Protein AF-0000000066530005 (afdb_homodimer)

Sequence (280 aa):
MSRTTPYRLDDQIGFILRQANQRYAALFANGIGNGLTPTQWAALVRLGETGPCPQNQLGRLTAMDAATIKGVVERLDKRGLIQRSADPDDGRRLLVSLSPAGRAELEAGLAAAREINRQALAPLSLQEQETLRGLLARLIMSRTTPYRLDDQIGFILRQANQRYAALFANGIGNGLTPTQWAALVRLGETGPCPQNQLGRLTAMDAATIKGVVERLDKRGLIQRSADPDDGRRLLVSLSPAGRAELEAGLAAAREINRQALAPLSLQEQETLRGLLARLI

Structure (mmCIF, N/CA/C/O backbone):
data_AF-0000000066530005-model_v1
#
loop_
_entity.id
_entity.type
_entity.pdbx_description
1 polymer 'Probable transcriptional regulator'
#
loop_
_atom_site.group_PDB
_atom_site.id
_atom_site.type_symbol
_atom_site.label_atom_id
_atom_site.label_alt_id
_atom_site.label_comp_id
_atom_site.label_asym_id
_atom_site.label_entity_id
_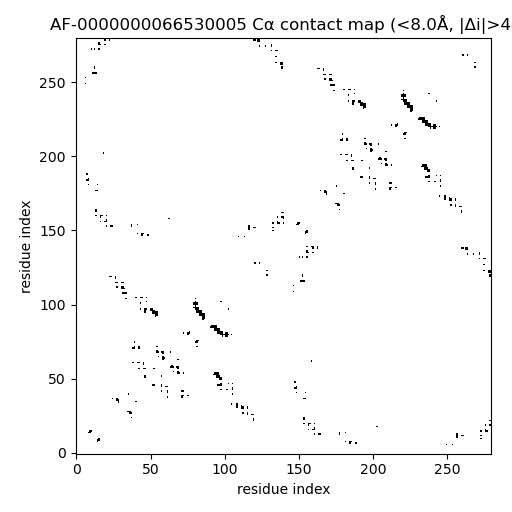atom_site.label_seq_id
_atom_site.pdbx_PDB_ins_code
_atom_site.Cartn_x
_atom_site.Cartn_y
_atom_site.Cartn_z
_atom_site.occupancy
_atom_site.B_iso_or_equiv
_atom_site.auth_seq_id
_atom_site.auth_comp_id
_atom_site.auth_asym_id
_atom_site.auth_atom_id
_atom_site.pdbx_PDB_model_num
ATOM 1 N N . MET A 1 1 ? -18.391 -25.156 -21.812 1 38.75 1 MET A N 1
ATOM 2 C CA . MET A 1 1 ? -17.297 -25.141 -20.844 1 38.75 1 MET A CA 1
ATOM 3 C C . MET A 1 1 ? -17.031 -23.734 -20.344 1 38.75 1 MET A C 1
ATOM 5 O O . MET A 1 1 ? -16.641 -22.844 -21.109 1 38.75 1 MET A O 1
ATOM 9 N N . SER A 1 2 ? -17.719 -23.078 -19.531 1 44.62 2 SER A N 1
ATOM 10 C CA . SER A 1 2 ? -17.797 -21.688 -19.094 1 44.62 2 SER A CA 1
ATOM 11 C C . SER A 1 2 ? -16.406 -21.094 -18.891 1 44.62 2 SER A C 1
ATOM 13 O O . SER A 1 2 ? -15.609 -21.609 -18.109 1 44.62 2 SER A O 1
ATOM 15 N N . ARG A 1 3 ? -15.625 -20.703 -19.922 1 48.88 3 ARG A N 1
ATOM 16 C CA . ARG A 1 3 ? -14.227 -20.312 -20.109 1 48.88 3 ARG A CA 1
ATOM 17 C C . ARG A 1 3 ? -13.766 -19.391 -18.984 1 48.88 3 ARG A C 1
ATOM 19 O O . ARG A 1 3 ? -14.086 -18.203 -18.984 1 48.88 3 ARG A O 1
ATOM 26 N N . THR A 1 4 ? -13.609 -19.922 -17.688 1 64.56 4 THR A N 1
ATOM 27 C CA . THR A 1 4 ? -13.141 -19.141 -16.547 1 64.56 4 THR A CA 1
ATOM 28 C C . THR A 1 4 ? -11.922 -18.312 -16.922 1 64.56 4 THR A C 1
ATOM 30 O O . THR A 1 4 ? -10.961 -18.828 -17.484 1 64.56 4 THR A O 1
ATOM 33 N N . THR A 1 5 ? -12.078 -17.047 -17.125 1 77.12 5 THR A N 1
ATOM 34 C CA . THR A 1 5 ? -11 -16.109 -17.438 1 77.12 5 THR A CA 1
ATOM 35 C C . THR A 1 5 ? -9.766 -16.406 -16.594 1 77.12 5 THR A C 1
ATOM 37 O O . THR A 1 5 ? -9.867 -16.531 -15.359 1 77.12 5 THR A O 1
ATOM 40 N N . PRO A 1 6 ? -8.758 -16.766 -17.25 1 89.38 6 PRO A N 1
ATOM 41 C CA . PRO A 1 6 ? -7.531 -17.078 -16.516 1 89.38 6 PRO A CA 1
ATOM 42 C C . PRO A 1 6 ? -7.172 -16 -15.492 1 89.38 6 PRO A C 1
ATOM 44 O O . PRO A 1 6 ? -7.414 -14.812 -15.727 1 89.38 6 PRO A O 1
ATOM 47 N N . TYR A 1 7 ? -6.793 -16.516 -14.359 1 94.06 7 TYR A N 1
ATOM 48 C CA . TYR A 1 7 ? -6.289 -15.633 -13.312 1 94.06 7 TYR A CA 1
ATOM 49 C C . TYR A 1 7 ? -4.953 -15.016 -13.727 1 94.06 7 TYR A C 1
ATOM 51 O O . TYR A 1 7 ? -3.939 -15.711 -13.797 1 94.06 7 TYR A O 1
ATOM 59 N N . ARG A 1 8 ? -4.992 -13.766 -14.07 1 94.81 8 ARG A N 1
ATOM 60 C CA . ARG A 1 8 ? -3.775 -13.039 -14.43 1 94.81 8 ARG A CA 1
ATOM 61 C C . ARG A 1 8 ? -3.379 -12.055 -13.336 1 94.81 8 ARG A C 1
ATOM 63 O O . ARG A 1 8 ? -4.148 -11.156 -13 1 94.81 8 ARG A O 1
ATOM 70 N N . LEU A 1 9 ? -2.166 -12.195 -12.867 1 97.31 9 LEU A N 1
ATOM 71 C CA . LEU A 1 9 ? -1.696 -11.391 -11.742 1 97.31 9 LEU A CA 1
ATOM 72 C C . LEU A 1 9 ? -1.832 -9.906 -12.039 1 97.31 9 LEU A C 1
ATOM 74 O O . LEU A 1 9 ? -2.334 -9.141 -11.211 1 97.31 9 LEU A O 1
ATOM 78 N N . ASP A 1 10 ? -1.53 -9.5 -13.273 1 96.31 10 ASP A N 1
ATOM 79 C CA . ASP A 1 10 ? -1.458 -8.094 -13.656 1 96.31 10 ASP A CA 1
ATOM 80 C C . ASP A 1 10 ? -2.844 -7.453 -13.656 1 96.31 10 ASP A C 1
ATOM 82 O O . ASP A 1 10 ? -2.965 -6.227 -13.656 1 96.31 10 ASP A O 1
ATOM 86 N N . ASP A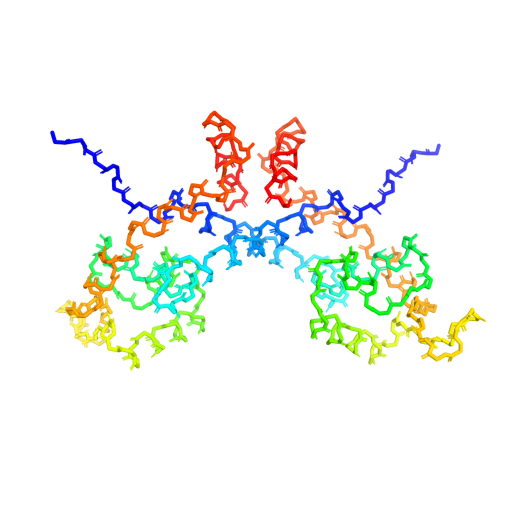 1 11 ? -3.869 -8.297 -13.609 1 94.56 11 ASP A N 1
ATOM 87 C CA . ASP A 1 11 ? -5.238 -7.801 -13.656 1 94.56 11 ASP A CA 1
ATOM 88 C C . ASP A 1 11 ? -5.844 -7.719 -12.258 1 94.56 11 ASP A C 1
ATOM 90 O O . ASP A 1 11 ? -6.965 -7.23 -12.094 1 94.56 11 ASP A O 1
ATOM 94 N N . GLN A 1 12 ? -5.188 -8.234 -11.289 1 96.75 12 GLN A N 1
ATOM 95 C CA . GLN A 1 12 ? -5.734 -8.305 -9.945 1 96.75 12 GLN A CA 1
ATOM 96 C C . GLN A 1 12 ? -5.547 -6.984 -9.203 1 96.75 12 GLN A C 1
ATOM 98 O O . GLN A 1 12 ? -4.445 -6.434 -9.172 1 96.75 12 GLN A O 1
ATOM 103 N N . ILE A 1 13 ? -6.559 -6.504 -8.57 1 97.62 13 ILE A N 1
ATOM 104 C CA . ILE A 1 13 ? -6.598 -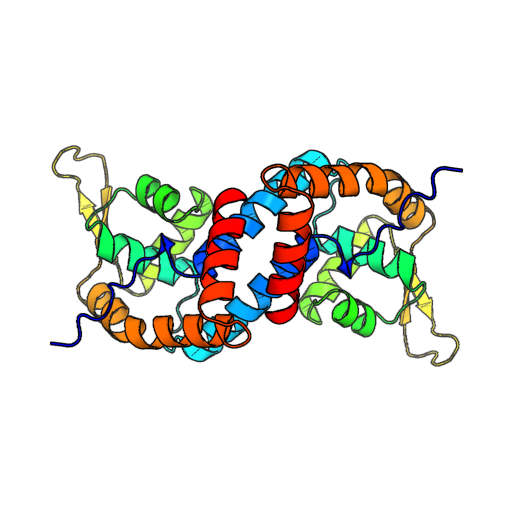5.172 -7.984 1 97.62 13 ILE A CA 1
ATOM 105 C C . ILE A 1 13 ? -5.57 -5.074 -6.859 1 97.62 13 ILE A C 1
ATOM 107 O O . ILE A 1 13 ? -4.953 -4.023 -6.664 1 97.62 13 ILE A O 1
ATOM 111 N N . GLY A 1 14 ? -5.402 -6.16 -6.098 1 97.81 14 GLY A N 1
ATOM 112 C CA . GLY A 1 14 ? -4.402 -6.141 -5.043 1 97.81 14 GLY A CA 1
ATOM 113 C C . GLY A 1 14 ? -3 -5.875 -5.555 1 97.81 14 GLY A C 1
ATOM 114 O O . GLY A 1 14 ? -2.246 -5.109 -4.945 1 97.81 14 GLY A O 1
ATOM 115 N N . PHE A 1 15 ? -2.67 -6.469 -6.645 1 98.19 15 PHE A N 1
ATOM 116 C CA . PHE A 1 15 ? -1.361 -6.297 -7.266 1 98.19 15 PHE A CA 1
ATOM 117 C C . PHE A 1 15 ? -1.201 -4.883 -7.812 1 98.19 15 PHE A C 1
ATOM 119 O O . PHE A 1 15 ? -0.163 -4.25 -7.613 1 98.19 15 PHE A O 1
ATOM 126 N N . ILE A 1 16 ? -2.217 -4.332 -8.406 1 98 16 ILE A N 1
ATOM 127 C CA . ILE A 1 16 ? -2.217 -2.998 -9 1 98 16 ILE A CA 1
ATOM 128 C C . ILE A 1 16 ? -2.102 -1.948 -7.895 1 98 16 ILE A C 1
ATOM 130 O O . ILE A 1 16 ? -1.301 -1.017 -7.996 1 98 16 ILE A O 1
ATOM 134 N N . LEU A 1 17 ? -2.83 -2.113 -6.812 1 97.94 17 LEU A N 1
ATOM 135 C CA . LEU A 1 17 ? -2.791 -1.193 -5.68 1 97.94 17 LEU A CA 1
ATOM 136 C C . LEU A 1 17 ? -1.403 -1.171 -5.047 1 97.94 17 LEU A C 1
ATOM 138 O O . LEU A 1 17 ? -0.884 -0.103 -4.715 1 97.94 17 LEU A O 1
ATOM 142 N N . ARG A 1 18 ? -0.819 -2.312 -4.855 1 97.38 18 ARG A N 1
ATOM 143 C CA . ARG A 1 18 ? 0.514 -2.398 -4.27 1 97.38 18 ARG A CA 1
ATOM 144 C C . ARG A 1 18 ? 1.539 -1.661 -5.125 1 97.38 18 ARG A C 1
ATOM 146 O O . ARG A 1 18 ? 2.371 -0.918 -4.602 1 97.38 18 ARG A O 1
ATOM 153 N N . GLN A 1 19 ? 1.455 -1.852 -6.387 1 97.94 19 GLN A N 1
ATOM 154 C CA . GLN A 1 19 ? 2.396 -1.189 -7.285 1 97.94 19 GLN A CA 1
ATOM 155 C C . GLN A 1 19 ? 2.209 0.324 -7.262 1 97.94 19 GLN A C 1
ATOM 157 O O . GLN A 1 19 ? 3.186 1.077 -7.258 1 97.94 19 GLN A O 1
ATOM 162 N N . ALA A 1 20 ? 0.961 0.749 -7.27 1 97.69 20 ALA A N 1
ATOM 163 C CA . ALA A 1 20 ? 0.677 2.18 -7.188 1 97.69 20 ALA A CA 1
ATOM 164 C C . ALA A 1 20 ? 1.211 2.773 -5.887 1 97.69 20 ALA A C 1
ATOM 166 O O . ALA A 1 20 ? 1.799 3.857 -5.887 1 97.69 20 ALA A O 1
ATOM 167 N N . ASN A 1 21 ? 0.984 2.057 -4.805 1 97.38 21 ASN A N 1
ATOM 168 C CA . ASN A 1 21 ? 1.484 2.5 -3.51 1 97.38 21 ASN A CA 1
ATOM 169 C C . ASN A 1 21 ? 3.01 2.562 -3.488 1 97.38 21 ASN A C 1
ATOM 171 O O . ASN A 1 21 ? 3.59 3.484 -2.914 1 97.38 21 ASN A O 1
ATOM 175 N N . GLN A 1 22 ? 3.631 1.604 -4.086 1 96.81 22 GLN A N 1
ATOM 176 C CA . GLN A 1 22 ? 5.09 1.562 -4.16 1 96.81 22 GLN A CA 1
ATOM 177 C C . GLN A 1 22 ? 5.633 2.76 -4.934 1 96.81 22 GLN A C 1
ATOM 179 O O . GLN A 1 22 ? 6.609 3.385 -4.512 1 96.81 22 GLN A O 1
ATOM 184 N N . ARG A 1 23 ? 5.055 3.035 -6.027 1 97.19 23 ARG A N 1
ATOM 185 C CA . ARG A 1 23 ? 5.484 4.184 -6.816 1 97.19 23 ARG A CA 1
ATOM 186 C C . ARG A 1 23 ? 5.336 5.48 -6.023 1 97.19 23 ARG A C 1
ATOM 188 O O . ARG A 1 23 ? 6.238 6.32 -6.02 1 97.19 23 ARG A O 1
ATOM 195 N N . TYR A 1 24 ? 4.223 5.602 -5.383 1 98 24 TYR A N 1
ATOM 196 C CA . TYR A 1 24 ? 4.016 6.797 -4.57 1 98 24 TYR A CA 1
ATOM 197 C C . TYR A 1 24 ? 5.062 6.895 -3.469 1 98 24 TYR A C 1
ATOM 199 O O . TYR A 1 24 ? 5.617 7.969 -3.223 1 98 24 TYR A O 1
ATOM 207 N N . ALA A 1 25 ? 5.273 5.809 -2.805 1 96.81 25 ALA A N 1
ATOM 208 C CA . ALA A 1 25 ? 6.254 5.793 -1.723 1 96.81 25 ALA A CA 1
ATOM 209 C C . ALA A 1 25 ? 7.633 6.215 -2.225 1 96.81 25 ALA A C 1
ATOM 211 O O . ALA A 1 25 ? 8.375 6.906 -1.52 1 96.81 25 ALA A O 1
ATOM 212 N N . ALA A 1 26 ? 7.977 5.789 -3.41 1 97 26 ALA A N 1
ATOM 213 C CA . ALA A 1 26 ? 9.258 6.164 -3.992 1 97 26 ALA A CA 1
ATOM 214 C C . ALA A 1 26 ? 9.312 7.66 -4.297 1 97 26 ALA A C 1
ATOM 216 O O . ALA A 1 26 ? 10.312 8.32 -4.012 1 97 26 ALA A O 1
ATOM 217 N N . LEU A 1 27 ? 8.258 8.188 -4.879 1 97.88 27 LEU A N 1
ATOM 218 C CA . LEU A 1 27 ? 8.164 9.617 -5.129 1 97.88 27 LEU A CA 1
ATOM 219 C C . LEU A 1 27 ? 8.281 10.406 -3.83 1 97.88 27 LEU A C 1
ATOM 221 O O . LEU A 1 27 ? 9 11.414 -3.771 1 97.88 27 LEU A O 1
ATOM 225 N N . PHE A 1 28 ? 7.613 9.922 -2.828 1 98.38 28 PHE A N 1
ATOM 226 C CA . PHE A 1 28 ? 7.602 10.602 -1.537 1 98.38 28 PHE A CA 1
ATOM 227 C C . PHE A 1 28 ? 8.992 10.609 -0.918 1 98.38 28 PHE A C 1
ATOM 229 O O . PHE A 1 28 ? 9.484 11.656 -0.488 1 98.38 28 PHE A O 1
ATOM 236 N N . ALA A 1 29 ? 9.617 9.508 -0.92 1 97.06 29 ALA A N 1
ATOM 237 C CA . ALA A 1 29 ? 10.945 9.375 -0.338 1 97.06 29 ALA A CA 1
ATOM 238 C C . ALA A 1 29 ? 11.938 10.312 -1.03 1 97.06 29 ALA A C 1
ATOM 240 O O . ALA A 1 29 ? 12.805 10.898 -0.378 1 97.06 29 ALA A O 1
ATOM 241 N N . ASN A 1 30 ? 11.758 10.469 -2.268 1 96.69 30 ASN A N 1
ATOM 242 C CA . ASN A 1 30 ? 12.695 11.266 -3.047 1 96.69 30 ASN A CA 1
ATOM 243 C C . ASN A 1 30 ? 12.359 12.75 -2.975 1 96.69 30 ASN A C 1
ATOM 245 O O . ASN A 1 30 ? 13.203 13.602 -3.256 1 96.69 30 ASN A O 1
ATOM 249 N N . GLY A 1 31 ? 11.102 13.07 -2.617 1 97.31 31 GLY A N 1
ATOM 250 C CA . GLY A 1 31 ? 10.648 14.438 -2.805 1 97.31 31 GLY A CA 1
ATOM 251 C C . GLY A 1 31 ? 10.422 15.172 -1.498 1 97.31 31 GLY A C 1
ATOM 252 O O . GLY A 1 31 ? 10.453 16.406 -1.458 1 97.31 31 GLY A O 1
ATOM 253 N N . ILE A 1 32 ? 10.188 14.5 -0.423 1 96.69 32 ILE A N 1
ATOM 254 C CA . ILE A 1 32 ? 9.711 15.156 0.789 1 96.69 32 ILE A CA 1
ATOM 255 C C . ILE A 1 32 ? 10.844 15.969 1.416 1 96.69 32 ILE A C 1
ATOM 257 O O . ILE A 1 32 ? 10.617 17.062 1.938 1 96.69 32 ILE A O 1
ATOM 261 N N . GLY A 1 33 ? 12.062 15.492 1.453 1 93.19 33 GLY A N 1
ATOM 262 C CA . GLY A 1 33 ? 13.25 16.25 1.789 1 93.19 33 GLY A CA 1
ATOM 263 C C . GLY A 1 33 ? 13.508 16.344 3.283 1 93.19 33 GLY A C 1
ATOM 264 O O . GLY A 1 33 ? 14.555 16.812 3.713 1 93.19 33 GLY A O 1
ATOM 265 N N . ASN A 1 34 ? 12.602 15.859 4.086 1 91.62 34 ASN A N 1
ATOM 266 C CA . ASN A 1 34 ? 12.789 16 5.527 1 91.62 34 ASN A CA 1
ATOM 267 C C . ASN A 1 34 ? 12.969 14.641 6.203 1 91.62 34 ASN A C 1
ATOM 269 O O . ASN A 1 34 ? 12.969 14.555 7.43 1 91.62 34 ASN A O 1
ATOM 273 N N . GLY A 1 35 ? 12.977 13.602 5.414 1 93.75 35 GLY A N 1
ATOM 274 C CA . GLY A 1 35 ? 13.297 12.273 5.93 1 93.75 35 GLY A CA 1
ATOM 275 C C . GLY A 1 35 ? 12.117 11.602 6.605 1 93.75 35 GLY A C 1
ATOM 276 O O . GLY A 1 35 ? 12.266 10.539 7.215 1 93.75 35 GLY A O 1
ATOM 277 N N . LEU A 1 36 ? 10.953 12.18 6.504 1 97.31 36 LEU A N 1
ATOM 278 C CA . LEU A 1 36 ? 9.766 11.562 7.082 1 97.31 36 LEU A CA 1
ATOM 279 C C . LEU A 1 36 ? 9.188 10.508 6.141 1 97.31 36 LEU A C 1
ATOM 281 O O . LEU A 1 36 ? 9.227 10.672 4.918 1 97.31 36 LEU A O 1
ATOM 285 N N . THR A 1 37 ? 8.672 9.445 6.723 1 96.88 37 THR A N 1
ATOM 286 C CA . THR A 1 37 ? 7.895 8.484 5.949 1 96.88 37 THR A CA 1
ATOM 287 C C . THR A 1 37 ? 6.488 9.016 5.684 1 96.88 37 THR A C 1
ATOM 289 O O . THR A 1 37 ? 6.047 9.969 6.328 1 96.88 37 THR A O 1
ATOM 292 N N . PRO A 1 38 ? 5.789 8.359 4.785 1 97.94 38 PRO A N 1
ATOM 293 C CA . PRO A 1 38 ? 4.414 8.789 4.527 1 97.94 38 PRO A CA 1
ATOM 294 C C . PRO A 1 38 ? 3.533 8.727 5.773 1 97.94 38 PRO A C 1
ATOM 296 O O . PRO A 1 38 ? 2.705 9.617 5.992 1 97.94 38 PRO A O 1
ATOM 299 N N . THR A 1 39 ? 3.748 7.746 6.633 1 98 39 THR A N 1
ATOM 300 C CA . THR A 1 39 ? 2.932 7.594 7.832 1 98 39 THR A CA 1
ATOM 301 C C . THR A 1 39 ? 3.277 8.664 8.859 1 98 39 THR A C 1
ATOM 303 O O . THR A 1 39 ? 2.387 9.219 9.508 1 98 39 THR A O 1
ATOM 306 N N . GLN A 1 40 ? 4.559 8.938 9.016 1 98.25 40 GLN A N 1
ATOM 307 C CA . GLN A 1 40 ? 4.965 10.023 9.898 1 98.25 40 GLN A CA 1
ATOM 308 C C . GLN A 1 40 ? 4.426 11.359 9.414 1 98.25 40 GLN A C 1
ATOM 310 O O . GLN A 1 40 ? 3.941 12.172 10.211 1 98.25 40 GLN A O 1
ATOM 315 N N . TRP A 1 41 ? 4.469 11.578 8.117 1 98.62 41 TRP A N 1
ATOM 316 C CA . TRP A 1 41 ? 3.938 12.797 7.512 1 98.62 41 TRP A CA 1
ATOM 317 C C . TRP A 1 41 ? 2.436 12.914 7.746 1 98.62 41 TRP A C 1
ATOM 319 O O . TRP A 1 41 ? 1.94 13.969 8.141 1 98.62 41 TRP A O 1
ATOM 329 N N . ALA A 1 42 ? 1.75 11.828 7.535 1 98.69 42 ALA A N 1
ATOM 330 C CA . ALA A 1 42 ? 0.306 11.812 7.754 1 98.69 42 ALA A CA 1
ATOM 331 C C . ALA A 1 42 ? -0.035 12.211 9.188 1 98.69 42 ALA A C 1
ATOM 333 O O . ALA A 1 42 ? -0.984 12.969 9.422 1 98.69 42 ALA A O 1
ATOM 334 N N . ALA A 1 43 ? 0.735 11.711 10.141 1 98.62 43 ALA A N 1
ATOM 335 C CA . ALA A 1 43 ? 0.502 12.047 11.539 1 98.62 43 ALA A CA 1
ATOM 336 C C . ALA A 1 43 ? 0.714 13.539 11.789 1 98.62 43 ALA A C 1
ATOM 338 O O . ALA A 1 43 ? -0.087 14.18 12.477 1 98.62 43 ALA A O 1
ATOM 339 N N . LEU A 1 44 ? 1.754 14.086 11.227 1 98.44 44 LEU A N 1
ATOM 340 C CA . LEU A 1 44 ? 2.021 15.516 11.383 1 98.44 44 LEU A CA 1
ATOM 341 C C . LEU A 1 44 ? 0.892 16.344 10.789 1 98.44 44 LEU A C 1
ATOM 343 O O . LEU A 1 44 ? 0.417 17.297 11.422 1 98.44 44 LEU A O 1
ATOM 347 N N . VAL A 1 45 ? 0.542 15.953 9.617 1 98.5 45 VAL A N 1
ATOM 348 C CA . VAL A 1 45 ? -0.517 16.672 8.922 1 98.5 45 VAL A CA 1
ATOM 349 C C . VAL A 1 45 ? -1.799 16.641 9.75 1 98.5 45 VAL A C 1
ATOM 351 O O . VAL A 1 45 ? -2.449 17.672 9.945 1 98.5 45 VAL A O 1
ATOM 354 N N . ARG A 1 46 ? -2.096 15.461 10.234 1 98.62 46 ARG A N 1
ATOM 355 C CA . ARG A 1 46 ? -3.332 15.312 10.992 1 98.62 46 ARG A CA 1
ATOM 356 C C . ARG A 1 46 ? -3.283 16.125 12.281 1 98.62 46 ARG A C 1
ATOM 358 O O . ARG A 1 46 ? -4.27 16.766 12.656 1 98.62 46 ARG A O 1
ATOM 365 N N . LEU A 1 47 ? -2.209 16.125 12.93 1 98.44 47 LEU A N 1
ATOM 366 C CA . LEU A 1 47 ? -2.057 16.922 14.141 1 98.44 47 LEU A CA 1
ATOM 367 C C . LEU A 1 47 ? -2.166 18.406 13.828 1 98.44 47 LEU A C 1
ATOM 369 O O . LEU A 1 47 ? -2.652 19.188 14.656 1 98.44 47 LEU A O 1
ATOM 373 N N . GLY A 1 48 ? -1.651 18.781 12.648 1 97.81 48 GLY A N 1
ATOM 374 C CA . GLY A 1 48 ? -1.825 20.156 12.203 1 97.81 48 GLY A CA 1
ATOM 375 C C . GLY A 1 48 ? -3.279 20.531 11.992 1 97.81 48 GLY A C 1
ATOM 376 O O . GLY A 1 48 ? -3.664 21.688 12.219 1 97.81 48 GLY A O 1
ATOM 377 N N . GLU A 1 49 ? -4.062 19.594 11.609 1 97.25 49 GLU A N 1
ATOM 378 C CA . GLU A 1 49 ? -5.48 19.812 11.328 1 97.25 49 GLU A CA 1
ATOM 379 C C . GLU A 1 49 ? -6.301 19.828 12.617 1 97.25 49 GLU A C 1
ATOM 381 O O . GLU A 1 49 ? -7.203 20.656 12.773 1 97.25 49 GLU A O 1
ATOM 386 N N . THR A 1 50 ? -6.02 18.969 13.602 1 96.25 50 THR A N 1
ATOM 387 C CA . THR A 1 50 ? -6.895 18.719 14.742 1 96.25 50 THR A CA 1
ATOM 388 C C . THR A 1 50 ? -6.402 19.453 15.977 1 96.25 50 THR A C 1
ATOM 390 O O . THR A 1 50 ? -7.18 19.703 16.906 1 96.25 50 THR A O 1
ATOM 393 N N . GLY A 1 51 ? -5.109 19.75 16 1 96.75 51 GLY A N 1
ATOM 394 C CA . GLY A 1 51 ? -4.512 20.141 17.266 1 96.75 51 GLY A CA 1
ATOM 395 C C . GLY A 1 51 ? -4.258 18.969 18.188 1 96.75 51 GLY A C 1
ATOM 396 O O . GLY A 1 51 ? -4.117 17.844 17.75 1 96.75 51 GLY A O 1
ATOM 397 N N . PRO A 1 52 ? -4.141 19.266 19.484 1 97.19 52 PRO A N 1
ATOM 398 C CA . PRO A 1 52 ? -3.9 18.188 20.438 1 97.19 52 PRO A CA 1
ATOM 399 C C . PRO A 1 52 ? -4.957 17.078 20.344 1 97.19 52 PRO A C 1
ATOM 401 O O . PRO A 1 52 ? -6.152 17.375 20.266 1 97.19 52 PRO A O 1
ATOM 404 N N . CYS A 1 53 ? -4.441 15.875 20.312 1 95.5 53 CYS A N 1
ATOM 405 C CA . CYS A 1 53 ? -5.32 14.734 20.094 1 95.5 53 CYS A CA 1
ATOM 406 C C . CYS A 1 53 ? -4.82 13.5 20.844 1 95.5 53 CYS A C 1
ATOM 408 O O . CYS A 1 53 ? -3.615 13.234 20.875 1 95.5 53 CYS A O 1
ATOM 410 N N . PRO A 1 54 ? -5.746 12.734 21.469 1 96.94 54 PRO A N 1
ATOM 411 C CA . PRO A 1 54 ? -5.289 11.461 22.047 1 96.94 54 PRO A CA 1
ATOM 412 C C . PRO A 1 54 ? -4.629 10.555 21 1 96.94 54 PRO A C 1
ATOM 414 O O . PRO A 1 54 ? -5.059 10.523 19.844 1 96.94 54 PRO A O 1
ATOM 417 N N . GLN A 1 55 ? -3.588 9.828 21.453 1 97.06 55 GLN A N 1
ATOM 418 C CA . GLN A 1 55 ? -2.811 9 20.531 1 97.06 55 GLN A CA 1
ATOM 419 C C . GLN A 1 55 ? -3.701 7.988 19.812 1 97.06 55 GLN A C 1
ATOM 421 O O . GLN A 1 55 ? -3.551 7.77 18.609 1 97.06 55 GLN A O 1
ATOM 426 N N . ASN A 1 56 ? -4.605 7.402 20.531 1 96.38 56 ASN A N 1
ATOM 427 C CA . ASN A 1 56 ? -5.512 6.434 19.922 1 96.38 56 ASN A CA 1
ATOM 428 C C . ASN A 1 56 ? -6.391 7.086 18.859 1 96.38 56 ASN A C 1
ATOM 430 O O . ASN A 1 56 ? -6.633 6.496 17.812 1 96.38 56 ASN A O 1
ATOM 434 N N . GLN A 1 57 ? -6.871 8.219 19.141 1 97.62 57 GLN A N 1
ATOM 435 C CA . GLN A 1 57 ? -7.672 8.969 18.172 1 97.62 57 GLN A CA 1
ATOM 436 C C . GLN A 1 57 ? -6.84 9.359 16.953 1 97.62 57 GLN A C 1
ATOM 438 O O . GLN A 1 57 ? -7.32 9.289 15.82 1 97.62 57 GLN A O 1
ATOM 443 N N . LEU A 1 58 ? -5.609 9.781 17.172 1 98.31 58 LEU A N 1
ATOM 444 C CA . LEU A 1 58 ? -4.695 10.078 16.078 1 98.31 58 LEU A CA 1
ATOM 445 C C . LEU A 1 58 ? -4.523 8.867 15.172 1 98.31 58 LEU A C 1
ATOM 447 O O . LEU A 1 58 ? -4.543 9 13.945 1 98.31 58 LEU A O 1
ATOM 451 N N . GLY A 1 59 ? -4.316 7.719 15.75 1 98.38 59 GLY A N 1
ATOM 452 C CA . GLY A 1 59 ? -4.242 6.488 14.977 1 98.38 59 GLY A CA 1
ATOM 453 C C . GLY A 1 59 ? -5.457 6.262 14.102 1 98.38 59 GLY A C 1
ATOM 454 O O . GLY A 1 59 ? -5.324 5.992 12.906 1 98.38 59 GLY A O 1
ATOM 455 N N . ARG A 1 60 ? -6.688 6.465 14.656 1 97.69 60 ARG A N 1
ATOM 456 C CA . ARG A 1 60 ? -7.934 6.289 13.914 1 97.69 60 ARG A CA 1
ATOM 457 C C . ARG A 1 60 ? -8.039 7.293 12.773 1 97.69 60 ARG A C 1
ATOM 459 O O . ARG A 1 60 ? -8.383 6.93 11.648 1 97.69 60 ARG A O 1
ATOM 466 N N . LEU A 1 61 ? -7.625 8.484 13.062 1 97.94 61 LEU A N 1
ATOM 467 C CA . LEU A 1 61 ? -7.762 9.57 12.102 1 97.94 61 LEU A CA 1
ATOM 468 C C . LEU A 1 61 ? -6.727 9.445 10.984 1 97.94 61 LEU A C 1
ATOM 470 O O . LEU A 1 61 ? -6.84 10.102 9.945 1 97.94 61 LEU A O 1
ATOM 474 N N . THR A 1 62 ? -5.68 8.633 11.148 1 98.31 62 THR A N 1
ATOM 475 C CA . THR A 1 62 ? -4.645 8.422 10.141 1 98.31 62 THR A CA 1
ATOM 476 C C . THR A 1 62 ? -4.668 6.984 9.633 1 98.31 62 THR A C 1
ATOM 478 O O . THR A 1 62 ? -3.73 6.539 8.969 1 98.31 62 THR A O 1
ATOM 481 N N . ALA A 1 63 ? -5.664 6.262 10.023 1 97.38 63 ALA A N 1
ATOM 482 C CA . ALA A 1 63 ? -5.867 4.879 9.594 1 97.38 63 ALA A CA 1
ATOM 483 C C . ALA A 1 63 ? -4.688 4.004 10 1 97.38 63 ALA A C 1
ATOM 485 O O . ALA A 1 63 ? -4.16 3.242 9.188 1 97.38 63 ALA A O 1
ATOM 486 N N . MET A 1 64 ? -4.223 4.164 11.203 1 97.94 64 MET A N 1
ATOM 487 C CA . MET A 1 64 ? -3.162 3.342 11.781 1 97.94 64 MET A CA 1
ATOM 488 C C . MET A 1 64 ? -3.641 2.654 13.055 1 97.94 64 MET A C 1
ATOM 490 O O . MET A 1 64 ? -4.359 3.254 13.859 1 97.94 64 MET A O 1
ATOM 494 N N . ASP A 1 65 ? -3.266 1.396 13.172 1 96.38 65 ASP A N 1
ATOM 495 C CA . ASP A 1 65 ? -3.654 0.689 14.391 1 96.38 65 ASP A CA 1
ATOM 496 C C . ASP A 1 65 ? -2.785 1.113 15.57 1 96.38 65 ASP A C 1
ATOM 498 O O . ASP A 1 65 ? -1.866 1.919 15.414 1 96.38 65 ASP A O 1
ATOM 502 N N . ALA A 1 66 ? -3.09 0.603 16.719 1 96.94 66 ALA A N 1
ATOM 503 C CA . ALA A 1 66 ? -2.484 1.038 17.969 1 96.94 66 ALA A CA 1
ATOM 504 C C . ALA A 1 66 ? -0.976 0.81 17.953 1 96.94 66 ALA A C 1
ATOM 506 O O . ALA A 1 66 ? -0.207 1.678 18.375 1 96.94 66 ALA A O 1
ATOM 507 N N . ALA A 1 67 ? -0.586 -0.381 17.453 1 96.75 67 ALA A N 1
ATOM 508 C CA . ALA A 1 67 ? 0.842 -0.687 17.422 1 96.75 67 ALA A CA 1
ATOM 509 C C . ALA A 1 67 ? 1.58 0.245 16.469 1 96.75 67 ALA A C 1
ATOM 511 O O . ALA A 1 67 ? 2.66 0.747 16.781 1 96.75 67 ALA A O 1
ATOM 512 N N . THR A 1 68 ? 0.983 0.514 15.344 1 97.06 68 THR A N 1
ATOM 513 C CA . THR A 1 68 ? 1.609 1.332 14.312 1 97.06 68 THR A CA 1
ATOM 514 C C . THR A 1 68 ? 1.715 2.785 14.766 1 97.06 68 THR A C 1
ATOM 516 O O . THR A 1 68 ? 2.775 3.402 14.641 1 97.06 68 THR A O 1
ATOM 519 N N . ILE A 1 69 ? 0.656 3.322 15.32 1 98.38 69 ILE A N 1
ATOM 520 C CA . ILE A 1 69 ? 0.665 4.73 15.695 1 98.38 69 ILE A CA 1
ATOM 521 C C . ILE A 1 69 ? 1.625 4.949 16.859 1 98.38 69 ILE A C 1
ATOM 523 O O . ILE A 1 69 ? 2.283 5.988 16.953 1 98.38 69 ILE A O 1
ATOM 527 N N . LYS A 1 70 ? 1.646 3.979 17.734 1 97.94 70 LYS A N 1
ATOM 528 C CA . LYS A 1 70 ? 2.609 4.07 18.828 1 97.94 70 LYS A CA 1
ATOM 529 C C . LYS A 1 70 ? 4.031 4.23 18.297 1 97.94 70 LYS A C 1
ATOM 531 O O . LYS A 1 70 ? 4.762 5.129 18.719 1 97.94 70 LYS A O 1
ATOM 536 N N . GLY A 1 71 ? 4.375 3.357 17.312 1 98.31 71 GLY A N 1
ATOM 537 C CA . GLY A 1 71 ? 5.695 3.447 16.703 1 98.31 71 GLY A CA 1
ATOM 538 C C . GLY A 1 71 ? 5.938 4.762 15.992 1 98.31 71 GLY A C 1
ATOM 539 O O . GLY A 1 71 ? 7.023 5.332 16.078 1 98.31 71 GLY A O 1
ATOM 540 N N . VAL A 1 72 ? 4.988 5.262 15.312 1 98.44 72 VAL A N 1
ATOM 541 C CA . VAL A 1 72 ? 5.094 6.504 14.555 1 98.44 72 VAL A CA 1
ATOM 542 C C . VAL A 1 72 ? 5.285 7.68 15.508 1 98.44 72 VAL A C 1
ATOM 544 O O . VAL A 1 72 ? 6.172 8.516 15.305 1 98.44 72 VAL A O 1
ATOM 547 N N . VAL A 1 73 ? 4.527 7.676 16.562 1 98.19 73 VAL A N 1
ATOM 548 C CA . VAL A 1 73 ? 4.598 8.75 17.547 1 98.19 73 VAL A CA 1
ATOM 549 C C . VAL A 1 73 ? 5.949 8.711 18.266 1 98.19 73 VAL A C 1
ATOM 551 O O . VAL A 1 73 ? 6.57 9.75 18.484 1 98.19 73 VAL A O 1
ATOM 554 N N . GLU A 1 74 ? 6.367 7.562 18.594 1 98.19 74 GLU A N 1
ATOM 555 C CA . GLU A 1 74 ? 7.668 7.422 19.25 1 98.19 74 GLU A CA 1
ATOM 556 C C . GLU A 1 74 ? 8.789 7.973 18.359 1 98.19 74 GLU A C 1
ATOM 558 O O . GLU A 1 74 ? 9.68 8.672 18.844 1 98.19 74 GLU A O 1
ATOM 563 N N . ARG A 1 75 ? 8.742 7.664 17.156 1 98.25 75 ARG A N 1
ATOM 564 C CA . ARG A 1 75 ? 9.766 8.125 16.219 1 98.25 75 ARG A CA 1
ATOM 565 C C . ARG A 1 75 ? 9.703 9.641 16.047 1 98.25 75 ARG A C 1
ATOM 567 O O . ARG A 1 75 ? 10.742 10.305 15.977 1 98.25 75 ARG A O 1
ATOM 574 N N . LEU A 1 76 ? 8.539 10.195 15.961 1 98.5 76 LEU A N 1
ATOM 575 C CA . LEU A 1 76 ? 8.375 11.641 15.852 1 98.5 76 LEU A CA 1
ATOM 576 C C . LEU A 1 76 ? 8.852 12.344 17.125 1 98.5 76 LEU A C 1
ATOM 578 O O . LEU A 1 76 ? 9.43 13.43 17.062 1 98.5 76 LEU A O 1
ATOM 582 N N . ASP A 1 77 ? 8.562 11.688 18.234 1 98.25 77 ASP A N 1
ATOM 583 C CA . ASP A 1 77 ? 9 12.211 19.516 1 98.25 77 ASP A CA 1
ATOM 584 C C . ASP A 1 77 ? 10.523 12.273 19.609 1 98.25 77 ASP A C 1
ATOM 586 O O . ASP A 1 77 ? 11.094 13.281 20.031 1 98.25 77 ASP A O 1
ATOM 590 N N . LYS A 1 78 ? 11.141 11.242 19.188 1 98.06 78 LYS A N 1
ATOM 591 C CA . LYS A 1 78 ? 12.602 11.172 19.188 1 98.06 78 LYS A CA 1
ATOM 592 C C . LYS A 1 78 ? 13.203 12.273 18.328 1 98.06 78 LYS A C 1
ATOM 594 O O . LYS A 1 78 ? 14.289 12.781 18.641 1 98.06 78 LYS A O 1
ATOM 599 N N . ARG A 1 79 ? 12.484 12.758 17.344 1 97.75 79 ARG A N 1
ATOM 600 C CA . ARG A 1 79 ? 12.945 13.82 16.453 1 97.75 79 ARG A CA 1
ATOM 601 C C . ARG A 1 79 ? 12.555 15.195 16.984 1 97.75 79 ARG A C 1
ATOM 603 O O . ARG A 1 79 ? 12.875 16.219 16.375 1 97.75 79 ARG A O 1
ATOM 610 N N . GLY A 1 80 ? 11.766 15.148 18.094 1 98.44 80 GLY A N 1
ATOM 611 C CA . GLY A 1 80 ? 11.352 16.391 18.719 1 98.44 80 GLY A CA 1
ATOM 612 C C . GLY A 1 80 ? 10.227 17.078 17.984 1 98.44 80 GLY A C 1
ATOM 613 O O . GLY A 1 80 ? 10.047 18.297 18.109 1 98.44 80 GLY A O 1
ATOM 614 N N . LEU A 1 81 ? 9.445 16.375 17.156 1 98.69 81 LEU A N 1
ATOM 615 C CA . LEU A 1 81 ? 8.461 16.984 16.281 1 98.69 81 LEU A CA 1
ATOM 616 C C . LEU A 1 81 ? 7.086 17.016 16.938 1 98.69 81 LEU A C 1
ATOM 618 O O . LEU A 1 81 ? 6.18 17.719 16.469 1 98.69 81 LEU A O 1
ATOM 622 N N . ILE A 1 82 ? 6.969 16.281 18.031 1 98.62 82 ILE A N 1
ATOM 623 C CA . ILE A 1 82 ? 5.703 16.281 18.75 1 98.62 82 ILE A CA 1
ATOM 624 C C . ILE A 1 82 ? 5.961 16.516 20.234 1 98.62 82 ILE A C 1
ATOM 626 O O . ILE A 1 82 ? 7.109 16.5 20.688 1 98.62 82 ILE A O 1
ATOM 630 N N . GLN A 1 83 ? 4.938 16.797 20.938 1 97.94 83 GLN A N 1
ATOM 631 C CA . GLN A 1 83 ? 4.953 16.922 22.391 1 97.94 83 GLN A CA 1
ATOM 632 C C . GLN A 1 83 ? 3.711 16.281 23.016 1 97.94 83 GLN A C 1
ATOM 634 O O . GLN A 1 83 ? 2.703 16.078 22.328 1 97.94 83 GLN A O 1
ATOM 639 N N . ARG A 1 84 ? 3.891 15.797 24.219 1 95.94 84 ARG A N 1
ATOM 640 C CA . ARG A 1 84 ? 2.793 15.188 24.969 1 95.94 84 ARG A CA 1
ATOM 641 C C . ARG A 1 84 ? 2.363 16.078 26.125 1 95.94 84 ARG A C 1
ATOM 643 O O . ARG A 1 84 ? 3.197 16.734 26.75 1 95.94 84 ARG A O 1
ATOM 650 N N . SER A 1 85 ? 1.122 16.141 26.328 1 94.75 85 SER A N 1
ATOM 651 C CA . SER A 1 85 ? 0.587 16.922 27.453 1 94.75 85 SER A CA 1
ATOM 652 C C . SER A 1 85 ? -0.599 16.203 28.094 1 94.75 85 SER A C 1
ATOM 654 O O . SER A 1 85 ? -1.218 15.336 27.469 1 94.75 85 SER A O 1
ATOM 656 N N . ALA A 1 86 ? -0.847 16.547 29.375 1 92 86 ALA A N 1
ATOM 657 C CA . ALA A 1 86 ? -2.014 16 30.047 1 92 86 ALA A CA 1
ATOM 658 C C . ALA A 1 86 ? -3.309 16.562 29.469 1 92 86 ALA A C 1
ATOM 660 O O . ALA A 1 86 ? -3.383 17.734 29.125 1 92 86 ALA A O 1
ATOM 661 N N . ASP A 1 87 ? -4.242 15.68 29.344 1 87.81 87 ASP A N 1
ATOM 662 C CA . ASP A 1 87 ? -5.574 16.125 28.938 1 87.81 87 ASP A CA 1
ATOM 663 C C . ASP A 1 87 ? -6.23 16.953 30.047 1 87.81 87 ASP A C 1
ATOM 665 O O . ASP A 1 87 ? -6.387 16.484 31.172 1 87.81 87 ASP A O 1
ATOM 669 N N . PRO A 1 88 ? -6.57 18.125 29.688 1 86.62 88 PRO A N 1
ATOM 670 C CA . PRO A 1 88 ? -7.176 18.969 30.719 1 86.62 88 PRO A CA 1
ATOM 671 C C . PRO A 1 88 ? -8.5 18.406 31.234 1 86.62 88 PRO A C 1
ATOM 673 O O . PRO A 1 88 ? -8.883 18.672 32.375 1 86.62 88 PRO A O 1
ATOM 676 N N . ASP A 1 89 ? -9.156 17.656 30.422 1 86.62 89 ASP A N 1
ATOM 677 C CA . ASP A 1 89 ? -10.469 17.125 30.781 1 86.62 89 ASP A CA 1
ATOM 678 C C . ASP A 1 89 ? -10.344 15.758 31.453 1 86.62 89 ASP A C 1
ATOM 680 O O . ASP A 1 89 ? -11.289 15.289 32.094 1 86.62 89 ASP A O 1
ATOM 684 N N . ASP A 1 90 ? -9.297 15.117 31.156 1 82.75 90 ASP A N 1
ATOM 685 C CA . ASP A 1 90 ? -9.008 13.805 31.719 1 82.75 90 ASP A CA 1
ATOM 686 C C . ASP A 1 90 ? -7.52 13.656 32.031 1 82.75 90 ASP A C 1
ATOM 688 O O . ASP A 1 90 ? -6.734 13.258 31.172 1 82.75 90 ASP A O 1
ATOM 692 N N . GLY A 1 91 ? -7.105 13.961 33.188 1 74.44 91 GLY A N 1
ATOM 693 C CA . GLY A 1 91 ? -5.707 14.008 33.562 1 74.44 91 GLY A CA 1
ATOM 694 C C . GLY A 1 91 ? -4.973 12.703 33.312 1 74.44 91 GLY A C 1
ATOM 695 O O . GLY A 1 91 ? -3.742 12.672 33.312 1 74.44 91 GLY A O 1
ATOM 696 N N . ARG A 1 92 ? -5.719 11.57 33.125 1 80.25 92 ARG A N 1
ATOM 697 C CA . ARG A 1 92 ? -5.082 10.273 32.906 1 80.25 92 ARG A CA 1
ATOM 698 C C . ARG A 1 92 ? -4.805 10.039 31.422 1 80.25 92 ARG A C 1
ATOM 700 O O . ARG A 1 92 ? -4.02 9.156 31.062 1 80.25 92 ARG A O 1
ATOM 707 N N . ARG A 1 93 ? -5.387 10.984 30.719 1 87.88 93 ARG A N 1
ATOM 708 C CA . ARG A 1 93 ? -5.23 10.844 29.266 1 87.88 93 ARG A CA 1
ATOM 709 C C . ARG A 1 93 ? -4.168 11.805 28.734 1 87.88 93 ARG A C 1
ATOM 711 O O . ARG A 1 93 ? -4.09 12.953 29.172 1 87.88 93 ARG A O 1
ATOM 718 N N . LEU A 1 94 ? -3.328 11.242 27.938 1 93.25 94 LEU A N 1
ATOM 719 C CA . LEU A 1 94 ? -2.293 12.078 27.344 1 93.25 94 LEU A CA 1
ATOM 720 C C . LEU A 1 94 ? -2.684 12.484 25.922 1 93.25 94 LEU A C 1
ATOM 722 O O . LEU A 1 94 ? -3.287 11.703 25.188 1 93.25 94 LEU A O 1
ATOM 726 N N . LEU A 1 95 ? -2.398 13.727 25.656 1 97.38 95 LEU A N 1
ATOM 727 C CA . LEU A 1 95 ? -2.629 14.266 24.328 1 97.38 95 LEU A CA 1
ATOM 728 C C . LEU A 1 95 ? -1.311 14.445 23.578 1 97.38 95 LEU A C 1
ATOM 730 O O . LEU A 1 95 ? -0.302 14.828 24.172 1 97.38 95 LEU A O 1
ATOM 734 N N . VAL A 1 96 ? -1.36 14.156 22.297 1 98.31 96 VAL A N 1
ATOM 735 C CA . VAL A 1 96 ? -0.233 14.391 21.391 1 98.31 96 VAL A CA 1
ATOM 736 C C . VAL A 1 96 ? -0.491 15.641 20.547 1 98.31 96 VAL A C 1
ATOM 738 O O . VAL A 1 96 ? -1.601 15.844 20.062 1 98.31 96 VAL A O 1
ATOM 741 N N . SER A 1 97 ? 0.469 16.516 20.453 1 98.5 97 SER A N 1
ATOM 742 C CA . SER A 1 97 ? 0.364 17.703 19.609 1 98.5 97 SER A CA 1
ATOM 743 C C . SER A 1 97 ? 1.694 18.016 18.938 1 98.5 97 SER A C 1
ATOM 745 O O . SER A 1 97 ? 2.719 17.406 19.266 1 98.5 97 SER A O 1
ATOM 747 N N . LEU A 1 98 ? 1.629 18.953 17.984 1 98.62 98 LEU A N 1
ATOM 748 C CA . LEU A 1 98 ? 2.865 19.375 17.344 1 98.62 98 LEU A CA 1
ATOM 749 C C . LEU A 1 98 ? 3.715 20.203 18.297 1 98.62 98 LEU A C 1
ATOM 751 O O . LEU A 1 98 ? 3.189 21.047 19.031 1 98.62 98 LEU A O 1
ATOM 755 N N . SER A 1 99 ? 5.023 19.938 18.359 1 98.62 99 SER A N 1
ATOM 756 C CA . SER A 1 99 ? 5.957 20.891 18.938 1 98.62 99 SER A CA 1
ATOM 757 C C . SER A 1 99 ? 6.168 22.078 18 1 98.62 99 SER A C 1
ATOM 759 O O . SER A 1 99 ? 5.73 22.062 16.859 1 98.62 99 SER A O 1
ATOM 761 N N . PRO A 1 100 ? 6.824 23.141 18.547 1 98.31 100 PRO A N 1
ATOM 762 C CA . PRO A 1 100 ? 7.188 24.219 17.625 1 98.31 100 PRO A CA 1
ATOM 763 C C . PRO A 1 100 ? 8.023 23.734 16.438 1 98.31 100 PRO A C 1
ATOM 765 O O . PRO A 1 100 ? 7.789 24.172 15.312 1 98.31 100 PRO A O 1
ATOM 768 N N . ALA A 1 101 ? 8.875 22.797 16.688 1 98.31 101 ALA A N 1
ATOM 769 C CA . ALA A 1 101 ? 9.68 22.219 15.617 1 98.31 101 ALA A CA 1
ATOM 770 C C . ALA A 1 101 ? 8.812 21.406 14.656 1 98.31 101 ALA A C 1
ATOM 772 O O . ALA A 1 101 ? 9.031 21.438 13.438 1 98.31 101 ALA A O 1
ATOM 773 N N . GLY A 1 102 ? 7.852 20.688 15.188 1 98.38 102 GLY A N 1
ATOM 774 C CA . GLY A 1 102 ? 6.93 19.906 14.367 1 98.38 102 GLY A CA 1
ATOM 775 C C . GLY A 1 102 ? 6.082 20.766 13.453 1 98.38 102 GLY A C 1
ATOM 776 O O . GLY A 1 102 ? 5.871 20.422 12.289 1 98.38 102 GLY A O 1
ATOM 777 N N . ARG A 1 103 ? 5.66 21.875 14 1 98.19 103 ARG A N 1
ATOM 778 C CA . ARG A 1 103 ? 4.887 22.812 13.203 1 98.19 103 ARG A CA 1
ATOM 779 C C . ARG A 1 103 ? 5.73 23.406 12.078 1 98.19 103 ARG A C 1
ATOM 781 O O . ARG A 1 103 ? 5.266 23.531 10.945 1 98.19 103 ARG A O 1
ATOM 788 N N . ALA A 1 104 ? 6.91 23.766 12.43 1 97.75 104 ALA A N 1
ATOM 789 C CA . ALA A 1 104 ? 7.828 24.297 11.43 1 97.75 104 ALA A CA 1
ATOM 790 C C . ALA A 1 104 ? 8.102 23.266 10.328 1 97.75 104 ALA A C 1
ATOM 792 O O . ALA A 1 104 ? 8.117 23.609 9.148 1 97.75 104 ALA A O 1
ATOM 793 N N . GLU A 1 105 ? 8.297 22.016 10.711 1 97.25 105 GLU A N 1
ATOM 794 C CA . GLU A 1 105 ? 8.547 20.938 9.766 1 97.25 105 GLU A CA 1
ATOM 795 C C . GLU A 1 105 ? 7.344 20.719 8.852 1 97.25 105 GLU A C 1
ATOM 797 O O . GLU A 1 105 ? 7.496 20.5 7.652 1 97.25 105 GLU A O 1
ATOM 802 N N . LEU A 1 106 ? 6.172 20.719 9.406 1 97.56 106 LEU A N 1
ATOM 803 C CA . LEU A 1 106 ? 4.938 20.578 8.641 1 97.56 106 LEU A CA 1
ATOM 804 C C . LEU A 1 106 ? 4.82 21.688 7.594 1 97.56 106 LEU A C 1
ATOM 806 O O . LEU A 1 106 ? 4.621 21.406 6.41 1 97.56 106 LEU A O 1
ATOM 810 N N . GLU A 1 107 ? 4.996 22.891 8.031 1 96.44 107 GLU A N 1
ATOM 811 C CA . GLU A 1 107 ? 4.855 24.031 7.133 1 96.44 107 GLU A CA 1
ATOM 812 C C . GLU A 1 107 ? 5.902 24 6.023 1 96.44 107 GLU A C 1
ATOM 814 O O . GLU A 1 107 ? 5.598 24.281 4.863 1 96.44 107 GLU A O 1
ATOM 819 N N . ALA A 1 108 ? 7.047 23.594 6.387 1 95.62 108 ALA A N 1
ATOM 820 C CA . ALA A 1 108 ? 8.148 23.547 5.434 1 95.62 108 ALA A CA 1
ATOM 821 C C . ALA A 1 108 ? 7.941 22.438 4.406 1 95.62 108 ALA A C 1
ATOM 823 O O . ALA A 1 108 ? 8.414 22.531 3.271 1 95.62 108 ALA A O 1
ATOM 824 N N . GLY A 1 109 ? 7.184 21.391 4.781 1 97.19 109 GLY A N 1
ATOM 825 C CA . GLY A 1 109 ? 7.055 20.219 3.928 1 97.19 109 GLY A CA 1
ATOM 826 C C . GLY A 1 109 ? 5.824 20.266 3.039 1 97.19 109 GLY A C 1
ATOM 827 O O . GLY A 1 109 ? 5.688 19.453 2.121 1 97.19 109 GLY A O 1
ATOM 828 N N . LEU A 1 110 ? 4.949 21.25 3.262 1 97.12 110 LEU A N 1
ATOM 829 C CA . LEU A 1 110 ? 3.656 21.281 2.59 1 97.12 110 LEU A CA 1
ATOM 830 C C . LEU A 1 110 ? 3.83 21.438 1.083 1 97.12 110 LEU A C 1
ATOM 832 O O . LEU A 1 110 ? 3.15 20.766 0.3 1 97.12 110 LEU A O 1
ATOM 836 N N . ALA A 1 111 ? 4.711 22.328 0.677 1 96.5 111 ALA A N 1
ATOM 837 C CA . ALA A 1 111 ? 4.934 22.562 -0.749 1 96.5 111 ALA A CA 1
ATOM 838 C C . ALA A 1 111 ? 5.457 21.297 -1.432 1 96.5 111 ALA A C 1
ATOM 840 O O . ALA A 1 111 ? 5 20.938 -2.521 1 96.5 111 ALA A O 1
ATOM 841 N N . ALA A 1 112 ? 6.398 20.656 -0.83 1 97.75 112 ALA A N 1
ATOM 842 C CA . ALA A 1 112 ? 6.949 19.406 -1.367 1 97.75 112 ALA A CA 1
ATOM 843 C C . ALA A 1 112 ? 5.883 18.328 -1.453 1 97.75 112 ALA A C 1
ATOM 845 O O . ALA A 1 112 ? 5.793 17.609 -2.453 1 97.75 112 ALA A O 1
ATOM 846 N N . ALA A 1 113 ? 5.082 18.219 -0.38 1 97.88 113 ALA A N 1
ATOM 847 C CA . ALA A 1 113 ? 4.012 17.219 -0.35 1 97.88 113 ALA A CA 1
ATOM 848 C C . ALA A 1 113 ? 3.02 17.438 -1.485 1 97.88 113 ALA A C 1
ATOM 850 O O . ALA A 1 113 ? 2.592 16.5 -2.145 1 97.88 113 ALA A O 1
ATOM 851 N N . ARG A 1 114 ? 2.703 18.656 -1.739 1 97.12 114 ARG A N 1
ATOM 852 C CA . ARG A 1 114 ? 1.801 19 -2.834 1 97.12 114 ARG A CA 1
ATOM 853 C C . ARG A 1 114 ? 2.404 18.609 -4.18 1 97.12 114 ARG A C 1
ATOM 855 O O . ARG A 1 114 ? 1.713 18.078 -5.047 1 97.12 114 ARG A O 1
ATOM 862 N N . GLU A 1 115 ? 3.637 18.922 -4.309 1 97.38 115 GLU A N 1
ATOM 863 C CA . GLU A 1 115 ? 4.328 18.594 -5.555 1 97.38 115 GLU A CA 1
ATOM 864 C C . GLU A 1 115 ? 4.395 17.094 -5.773 1 97.38 115 GLU A C 1
ATOM 866 O O . GLU A 1 115 ? 4.23 16.625 -6.902 1 97.38 115 GLU A O 1
ATOM 871 N N . ILE A 1 116 ? 4.629 16.344 -4.754 1 97.81 116 ILE A N 1
ATOM 872 C CA . ILE A 1 116 ? 4.676 14.891 -4.832 1 97.81 116 ILE A CA 1
ATOM 873 C C . ILE A 1 116 ? 3.326 14.352 -5.301 1 97.81 116 ILE A C 1
ATOM 875 O O . ILE A 1 116 ? 3.266 13.484 -6.176 1 97.81 116 ILE A O 1
ATOM 879 N N . ASN A 1 117 ? 2.254 14.852 -4.719 1 97 117 ASN A N 1
ATO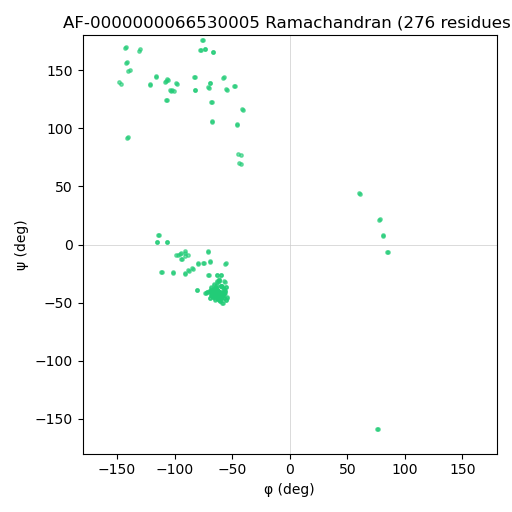M 880 C CA . ASN A 1 117 ? 0.917 14.453 -5.137 1 97 117 ASN A CA 1
ATOM 881 C C . ASN A 1 117 ? 0.667 14.781 -6.605 1 97 117 ASN A C 1
ATOM 883 O O . ASN A 1 117 ? 0.114 13.969 -7.348 1 97 117 ASN A O 1
ATOM 887 N N . ARG A 1 118 ? 1.119 15.977 -6.957 1 96.38 118 ARG A N 1
ATOM 888 C CA . ARG A 1 118 ? 0.974 16.391 -8.352 1 96.38 118 ARG A CA 1
ATOM 889 C C . ARG A 1 118 ? 1.732 15.445 -9.281 1 96.38 118 ARG A C 1
ATOM 891 O O . ARG A 1 118 ? 1.201 15.023 -10.312 1 96.38 118 ARG A O 1
ATOM 898 N N . GLN A 1 119 ? 2.916 15.086 -8.945 1 97.62 119 GLN A N 1
ATOM 899 C CA . GLN A 1 119 ? 3.73 14.18 -9.742 1 97.62 119 GLN A CA 1
ATOM 900 C C . GLN A 1 119 ? 3.09 12.797 -9.82 1 97.62 119 GLN A C 1
ATOM 902 O O . GLN A 1 119 ? 3.076 12.172 -10.891 1 97.62 119 GLN A O 1
ATOM 907 N N . ALA A 1 120 ? 2.568 12.352 -8.695 1 97.88 120 ALA A N 1
ATOM 908 C CA . ALA A 1 120 ? 1.946 11.031 -8.625 1 97.88 120 ALA A CA 1
ATOM 909 C C . ALA A 1 120 ? 0.752 10.938 -9.578 1 97.88 120 ALA A C 1
ATOM 911 O O . ALA A 1 120 ? 0.497 9.883 -10.164 1 97.88 120 ALA A O 1
ATOM 912 N N . LEU A 1 121 ? 0.066 12.031 -9.797 1 98.31 121 LEU A N 1
ATOM 913 C CA . LEU A 1 121 ? -1.188 12.016 -10.547 1 98.31 121 LEU A CA 1
ATOM 914 C C . LEU A 1 121 ? -0.998 12.609 -11.938 1 98.31 121 LEU A C 1
ATOM 916 O O . LEU A 1 121 ? -1.954 12.711 -12.711 1 98.31 121 LEU A O 1
ATOM 920 N N . ALA A 1 122 ? 0.214 12.984 -12.258 1 97.5 122 ALA A N 1
ATOM 921 C CA . ALA A 1 122 ? 0.548 13.734 -13.469 1 97.5 122 ALA A CA 1
ATOM 922 C C . ALA A 1 122 ? 0.078 13 -14.719 1 97.5 122 ALA A C 1
ATOM 924 O O . ALA A 1 122 ? -0.287 13.633 -15.711 1 97.5 122 ALA A O 1
ATOM 925 N N . PRO A 1 123 ? 0.043 11.641 -14.766 1 98 123 PRO A N 1
ATOM 926 C CA . PRO A 1 123 ? -0.387 10.93 -15.969 1 98 123 PRO A CA 1
ATOM 927 C C . PRO A 1 123 ? -1.887 11.062 -16.234 1 98 123 PRO A C 1
ATOM 929 O O . PRO A 1 123 ? -2.371 10.656 -17.297 1 98 123 PRO A O 1
ATOM 932 N N . LEU A 1 124 ? -2.617 11.672 -15.344 1 98.5 124 LEU A N 1
ATOM 933 C CA . LEU A 1 124 ? -4.07 11.75 -15.445 1 98.5 124 LEU A CA 1
ATOM 934 C C . LEU A 1 124 ? -4.527 13.195 -15.602 1 98.5 124 LEU A C 1
ATOM 936 O O . LEU A 1 124 ? -3.953 14.102 -14.992 1 98.5 124 LEU A O 1
ATOM 940 N N . SER A 1 125 ? -5.609 13.406 -16.391 1 98.25 125 SER A N 1
ATOM 941 C CA . SER A 1 125 ? -6.258 14.711 -16.422 1 98.25 125 SER A CA 1
ATOM 942 C C . SER A 1 125 ? -6.914 15.039 -15.086 1 98.25 125 SER A C 1
ATOM 944 O O . SER A 1 125 ? -7.074 14.164 -14.242 1 98.25 125 SER A O 1
ATOM 946 N N . LEU A 1 126 ? -7.27 16.312 -14.898 1 96.81 126 LEU A N 1
ATOM 947 C CA . LEU A 1 126 ? -7.91 16.719 -13.656 1 96.81 126 LEU A CA 1
ATOM 948 C C . LEU A 1 126 ? -9.211 15.961 -13.43 1 96.81 126 LEU A C 1
ATOM 950 O O . LEU A 1 126 ? -9.516 15.57 -12.297 1 96.81 126 LEU A O 1
ATOM 954 N N . GLN A 1 127 ? -9.883 15.703 -14.477 1 97.94 127 GLN A N 1
ATOM 955 C CA . GLN A 1 127 ? -11.133 14.961 -14.375 1 97.94 127 GLN A CA 1
ATOM 956 C C . GLN A 1 127 ? -10.867 13.5 -14.008 1 97.94 127 GLN A C 1
ATOM 958 O O . GLN A 1 127 ? -11.594 12.922 -13.188 1 97.94 127 GLN A O 1
ATOM 963 N N . GLU A 1 128 ? -9.844 12.922 -14.586 1 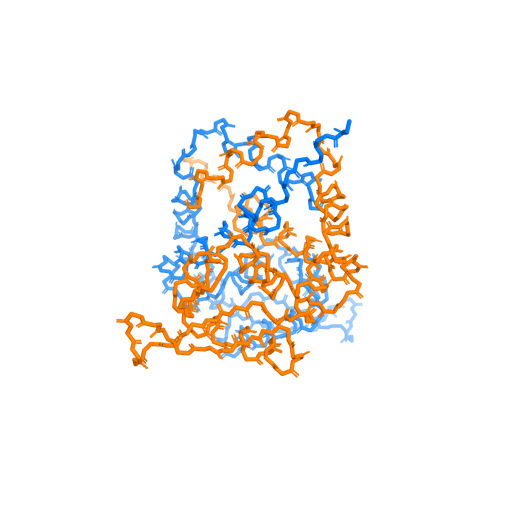98.44 128 GLU A N 1
ATOM 964 C CA . GLU A 1 128 ? -9.469 11.539 -14.289 1 98.44 128 GLU A CA 1
ATOM 965 C C . GLU A 1 128 ? -8.992 11.398 -12.852 1 98.44 128 GLU A C 1
ATOM 967 O O . GLU A 1 128 ? -9.258 10.383 -12.195 1 98.44 128 GLU A O 1
ATOM 972 N N . GLN A 1 129 ? -8.312 12.43 -12.352 1 98.25 129 GLN A N 1
ATOM 973 C CA . GLN A 1 129 ? -7.859 12.43 -10.969 1 98.25 129 GLN A CA 1
ATOM 974 C C . GLN A 1 129 ? -9.039 12.406 -10 1 98.25 129 GLN A C 1
ATOM 976 O O . GLN A 1 129 ? -9.039 11.656 -9.023 1 98.25 129 GLN A O 1
ATOM 981 N N . GLU A 1 130 ? -9.977 13.227 -10.289 1 97.5 130 GLU A N 1
ATOM 982 C CA . GLU A 1 130 ? -11.172 13.273 -9.453 1 97.5 130 GLU A CA 1
ATOM 983 C C . GLU A 1 130 ? -11.922 11.945 -9.484 1 97.5 130 GLU A C 1
ATOM 985 O O . GLU A 1 130 ? -12.406 11.469 -8.453 1 97.5 130 GLU A O 1
ATOM 990 N N . THR A 1 131 ? -12.016 11.344 -10.68 1 98.31 131 THR A N 1
ATOM 991 C CA . THR A 1 131 ? -12.656 10.047 -10.828 1 98.31 131 THR A CA 1
ATOM 992 C C . THR A 1 131 ? -11.914 8.977 -10.031 1 98.31 131 THR A C 1
ATOM 994 O O . THR A 1 131 ? -12.531 8.188 -9.312 1 98.31 131 THR A O 1
ATOM 997 N N . LEU A 1 132 ? -10.594 9 -10.125 1 98.5 132 LEU A N 1
ATOM 998 C CA . LEU A 1 132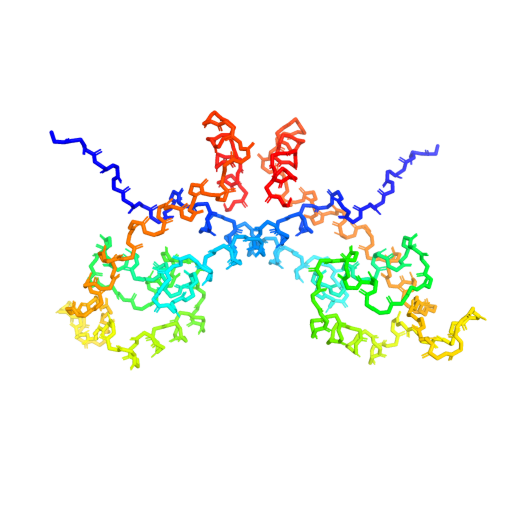 ? -9.773 8.031 -9.398 1 98.5 132 LEU A CA 1
ATOM 999 C C . LEU A 1 132 ? -9.992 8.164 -7.895 1 98.5 132 LEU A C 1
ATOM 1001 O O . LEU A 1 132 ? -10.258 7.172 -7.211 1 98.5 132 LEU A O 1
ATOM 1005 N N . ARG A 1 133 ? -9.93 9.398 -7.371 1 97.62 133 ARG A N 1
ATOM 1006 C CA . ARG A 1 133 ? -10.109 9.641 -5.941 1 97.62 133 ARG A CA 1
ATOM 1007 C C . ARG A 1 133 ? -11.492 9.18 -5.484 1 97.62 133 ARG A C 1
ATOM 1009 O O . ARG A 1 133 ? -11.625 8.562 -4.426 1 97.62 133 ARG A O 1
ATOM 1016 N N . GLY A 1 134 ? -12.469 9.484 -6.297 1 97.69 134 GLY A N 1
ATOM 1017 C CA . GLY A 1 134 ? -13.828 9.094 -5.965 1 97.69 134 GLY A CA 1
ATOM 1018 C C . GLY A 1 134 ? -14.008 7.586 -5.906 1 97.69 134 GLY A C 1
ATOM 1019 O O . GLY A 1 134 ? -14.656 7.066 -4.996 1 97.69 134 GLY A O 1
ATOM 1020 N N . LEU A 1 135 ? -13.461 6.891 -6.871 1 98.38 135 LEU A N 1
ATOM 1021 C CA . LEU A 1 135 ? -13.578 5.438 -6.926 1 98.38 135 LEU A CA 1
ATOM 1022 C C . LEU A 1 135 ? -12.812 4.793 -5.773 1 98.38 135 LEU A C 1
ATOM 1024 O O . LEU A 1 135 ? -13.328 3.887 -5.113 1 98.38 135 LEU A O 1
ATOM 1028 N N . LEU A 1 136 ? -11.578 5.281 -5.488 1 98.25 136 LEU A N 1
ATOM 1029 C CA . LEU A 1 136 ? -10.781 4.738 -4.395 1 98.25 136 LEU A CA 1
ATOM 1030 C C . LEU A 1 136 ? -11.461 4.984 -3.051 1 98.25 136 LEU A C 1
ATOM 1032 O O . LEU A 1 136 ? -11.43 4.121 -2.168 1 98.25 136 LEU A O 1
ATOM 1036 N N . ALA A 1 137 ? -12.102 6.16 -2.922 1 96.19 137 ALA A N 1
ATOM 1037 C CA . ALA A 1 137 ? -12.789 6.504 -1.681 1 96.19 137 ALA A CA 1
ATOM 1038 C C . ALA A 1 137 ? -13.914 5.516 -1.385 1 96.19 137 ALA A C 1
ATOM 1040 O O . ALA A 1 137 ? -14.195 5.223 -0.223 1 96.19 137 ALA A O 1
ATOM 1041 N N . ARG A 1 138 ? -14.484 4.977 -2.369 1 96.75 138 ARG A N 1
ATOM 1042 C CA . ARG A 1 138 ? -15.586 4.035 -2.201 1 96.75 138 ARG A CA 1
ATOM 1043 C C . ARG A 1 138 ? -15.07 2.65 -1.825 1 96.75 138 ARG A C 1
ATOM 1045 O O . ARG A 1 138 ? -15.844 1.79 -1.391 1 96.75 138 ARG A O 1
ATOM 1052 N N . LEU A 1 139 ? -13.758 2.4 -2.039 1 96.31 139 LEU A N 1
ATOM 1053 C CA . LEU A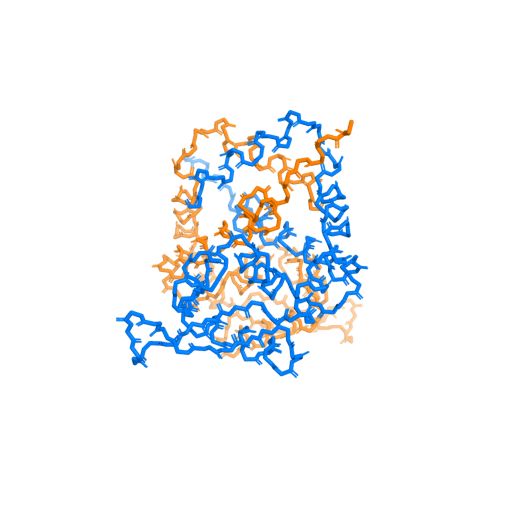 1 139 ? -13.172 1.104 -1.709 1 96.31 139 LEU A CA 1
ATOM 1054 C C . LEU A 1 139 ? -12.703 1.075 -0.258 1 96.31 139 LEU A C 1
ATOM 1056 O O . LEU A 1 139 ? -12.445 0.002 0.295 1 96.31 139 LEU A O 1
ATOM 1060 N N . ILE A 1 140 ? -12.445 2.26 0.323 1 91.88 140 ILE A N 1
ATOM 1061 C CA . ILE A 1 140 ? -11.82 2.381 1.635 1 91.88 140 ILE A CA 1
ATOM 1062 C C . ILE A 1 140 ? -12.883 2.275 2.727 1 91.88 140 ILE A C 1
ATOM 1064 O O . ILE A 1 140 ? -14 2.766 2.559 1 91.88 140 ILE A O 1
ATOM 1068 N N . MET B 1 1 ? -5.254 37.281 -3.361 1 39 1 MET B N 1
ATOM 1069 C CA . MET B 1 1 ? -4.547 36.375 -2.463 1 39 1 MET B CA 1
ATOM 1070 C C . MET B 1 1 ? -4.758 34.938 -2.885 1 39 1 MET B C 1
ATOM 1072 O O . MET B 1 1 ? -5.879 34.406 -2.834 1 39 1 MET B O 1
ATOM 1076 N N . SER B 1 2 ? -4.25 34.312 -3.871 1 45.03 2 SER B N 1
ATOM 1077 C CA . SER B 1 2 ? -4.5 33.094 -4.594 1 45.03 2 SER B CA 1
ATOM 1078 C C . SER B 1 2 ? -4.777 31.938 -3.631 1 45.03 2 SER B C 1
ATOM 1080 O O . SER B 1 2 ? -3.955 31.625 -2.762 1 45.03 2 SER B O 1
ATOM 1082 N N . ARG B 1 3 ? -5.965 31.766 -3.014 1 49.06 3 ARG B N 1
ATOM 1083 C CA . ARG B 1 3 ? -6.48 30.953 -1.924 1 49.06 3 ARG B CA 1
ATOM 1084 C C . ARG B 1 3 ? -5.969 29.516 -2.033 1 49.06 3 ARG B C 1
ATOM 1086 O O . ARG B 1 3 ? -6.434 28.75 -2.881 1 49.06 3 ARG B O 1
ATOM 1093 N N . THR B 1 4 ? -4.594 29.25 -1.78 1 64.62 4 THR B N 1
ATOM 1094 C CA . THR B 1 4 ? -4.004 27.922 -1.826 1 64.62 4 THR B CA 1
ATOM 1095 C C . THR B 1 4 ? -4.879 26.906 -1.078 1 64.62 4 THR B C 1
ATOM 1097 O O . THR B 1 4 ? -5.27 27.156 0.067 1 64.62 4 THR B O 1
ATOM 1100 N N . THR B 1 5 ? -5.605 26.109 -1.751 1 77.19 5 THR B N 1
ATOM 1101 C CA . THR B 1 5 ? -6.449 25.062 -1.185 1 77.19 5 THR B CA 1
ATOM 1102 C C . THR B 1 5 ? -5.734 24.344 -0.042 1 77.19 5 THR B C 1
ATOM 1104 O O . THR B 1 5 ? -4.586 23.906 -0.193 1 77.19 5 THR B O 1
ATOM 1107 N N . PRO B 1 6 ? -6.301 24.484 1.085 1 89.56 6 PRO B N 1
ATOM 1108 C CA . PRO B 1 6 ? -5.672 23.844 2.242 1 89.56 6 PRO B CA 1
ATOM 1109 C C . PRO B 1 6 ? -5.289 22.375 1.974 1 89.56 6 PRO B C 1
ATOM 1111 O O . PRO B 1 6 ? -5.992 21.688 1.239 1 89.56 6 PRO B O 1
ATOM 1114 N N . TYR B 1 7 ? -4.105 22.094 2.436 1 94.12 7 TYR B N 1
ATOM 1115 C CA . TYR B 1 7 ? -3.65 20.703 2.383 1 94.12 7 TYR B CA 1
ATOM 1116 C C . TYR B 1 7 ? -4.461 19.828 3.33 1 94.12 7 TYR B C 1
ATOM 1118 O O . TYR B 1 7 ? -4.348 19.953 4.551 1 94.12 7 TYR B O 1
ATOM 1126 N N . ARG B 1 8 ? -5.332 19.047 2.762 1 94.94 8 ARG B N 1
ATOM 1127 C CA . ARG B 1 8 ? -6.137 18.125 3.553 1 94.94 8 ARG B CA 1
ATOM 1128 C C . ARG B 1 8 ? -5.664 16.688 3.357 1 94.94 8 ARG B C 1
ATOM 1130 O O . ARG B 1 8 ? -5.664 16.172 2.236 1 94.94 8 ARG B O 1
ATOM 1137 N N . LEU B 1 9 ? -5.344 16.031 4.445 1 97.38 9 LEU B N 1
ATOM 1138 C CA . LEU B 1 9 ? -4.77 14.688 4.395 1 97.38 9 LEU B CA 1
ATOM 1139 C C . LEU B 1 9 ? -5.684 13.734 3.631 1 97.38 9 LEU B C 1
ATOM 1141 O O . LEU B 1 9 ? -5.223 12.992 2.762 1 97.38 9 LEU B O 1
ATOM 1145 N N . ASP B 1 10 ? -7 13.867 3.844 1 96.38 10 ASP B N 1
ATOM 1146 C CA . ASP B 1 10 ? -7.973 12.922 3.309 1 96.38 10 ASP B CA 1
ATOM 1147 C C . ASP B 1 10 ? -8.07 13.031 1.79 1 96.38 10 ASP B C 1
ATOM 1149 O O . ASP B 1 10 ? -8.602 12.141 1.128 1 96.38 10 ASP B O 1
ATOM 1153 N N . ASP B 1 11 ? -7.531 14.133 1.263 1 94.69 11 ASP B N 1
ATOM 1154 C CA . ASP B 1 11 ? -7.617 14.375 -0.175 1 94.69 11 ASP B CA 1
ATOM 1155 C C . ASP B 1 11 ? -6.336 13.938 -0.881 1 94.69 11 ASP B C 1
ATOM 1157 O O . ASP B 1 11 ? -6.254 13.977 -2.111 1 94.69 11 ASP B O 1
ATOM 1161 N N . GLN B 1 12 ? -5.336 13.602 -0.16 1 96.75 12 GLN B N 1
ATOM 1162 C CA . GLN B 1 12 ? -4.035 13.289 -0.742 1 96.75 12 GLN B CA 1
ATOM 1163 C C . GLN B 1 12 ? -3.99 11.852 -1.244 1 96.75 12 GLN B C 1
ATOM 1165 O O . GLN B 1 12 ? -4.344 10.922 -0.515 1 96.75 12 GLN B O 1
ATOM 1170 N N . ILE B 1 13 ? -3.514 11.641 -2.43 1 97.62 13 ILE B N 1
ATOM 1171 C CA . ILE B 1 13 ? -3.578 10.359 -3.127 1 97.62 13 ILE B CA 1
ATOM 1172 C C . ILE B 1 13 ? -2.762 9.32 -2.367 1 97.62 13 ILE B C 1
ATOM 1174 O O . ILE B 1 13 ? -3.141 8.148 -2.311 1 97.62 13 ILE B O 1
ATOM 1178 N N . GLY B 1 14 ? -1.628 9.734 -1.801 1 97.75 14 GLY B N 1
ATOM 1179 C CA . GLY B 1 14 ? -0.833 8.797 -1.026 1 97.75 14 GLY B CA 1
ATOM 1180 C C . GLY B 1 14 ? -1.589 8.203 0.148 1 97.75 14 GLY B C 1
ATOM 1181 O O . GLY B 1 14 ? -1.488 7.004 0.416 1 97.75 14 GLY B O 1
ATOM 1182 N N . PHE B 1 15 ? -2.332 9.016 0.82 1 98.19 15 PHE B N 1
ATOM 1183 C CA . PHE B 1 15 ? -3.129 8.586 1.964 1 98.19 15 PHE B CA 1
ATOM 1184 C C . PHE B 1 15 ? -4.262 7.672 1.521 1 98.19 15 PHE B C 1
ATOM 1186 O O . PHE B 1 15 ? -4.5 6.629 2.135 1 98.19 15 PHE B O 1
ATOM 1193 N N . ILE B 1 16 ? -4.906 7.961 0.423 1 98 16 ILE B N 1
ATOM 1194 C CA . ILE B 1 16 ? -6.023 7.195 -0.124 1 98 16 ILE B CA 1
ATOM 1195 C C . ILE B 1 16 ? -5.523 5.832 -0.603 1 98 16 ILE B C 1
ATOM 1197 O O . ILE B 1 16 ? -6.133 4.801 -0.3 1 98 16 ILE B O 1
ATOM 1201 N N . LEU B 1 17 ? -4.398 5.789 -1.279 1 98 17 LEU B N 1
ATOM 1202 C CA . LEU B 1 17 ? -3.812 4.547 -1.771 1 98 17 LEU B CA 1
ATOM 1203 C C . LEU B 1 17 ? -3.439 3.629 -0.612 1 98 17 LEU B C 1
ATOM 1205 O O . LEU B 1 17 ? -3.688 2.422 -0.667 1 98 17 LEU B O 1
ATOM 1209 N N . ARG B 1 18 ? -2.842 4.164 0.411 1 97.38 18 ARG B N 1
ATOM 1210 C CA . ARG B 1 18 ? -2.457 3.371 1.574 1 97.38 18 ARG B CA 1
ATOM 1211 C C . ARG B 1 18 ? -3.678 2.73 2.229 1 97.38 18 ARG B C 1
ATOM 1213 O O . ARG B 1 18 ? -3.652 1.549 2.576 1 97.38 18 ARG B O 1
ATOM 1220 N N . GLN B 1 19 ? -4.707 3.49 2.363 1 97.94 19 GLN B N 1
ATOM 1221 C CA . GLN B 1 19 ? -5.918 2.963 2.986 1 97.94 19 GLN B CA 1
ATOM 1222 C C . GLN B 1 19 ? -6.543 1.869 2.129 1 97.94 19 GLN B C 1
ATOM 1224 O O . GLN B 1 19 ? -7.004 0.851 2.65 1 97.94 19 GLN B O 1
ATOM 1229 N N . ALA B 1 20 ? -6.574 2.104 0.832 1 97.75 20 ALA B N 1
ATOM 1230 C CA . ALA B 1 20 ? -7.102 1.089 -0.076 1 97.75 20 ALA B CA 1
ATOM 1231 C C . ALA B 1 20 ? -6.285 -0.198 0.004 1 97.75 20 ALA B C 1
ATOM 1233 O O . ALA B 1 20 ? -6.848 -1.296 0.035 1 97.75 20 ALA B O 1
ATOM 1234 N N . ASN B 1 21 ? -4.969 -0.04 0.024 1 97.44 21 ASN B N 1
ATOM 1235 C CA . ASN B 1 21 ? -4.086 -1.194 0.145 1 97.44 21 ASN B CA 1
ATOM 1236 C C . ASN B 1 21 ? -4.301 -1.93 1.465 1 97.44 21 ASN B C 1
ATOM 1238 O O . ASN B 1 21 ? -4.281 -3.16 1.505 1 97.44 21 ASN B O 1
ATOM 1242 N N . GLN B 1 22 ? -4.484 -1.195 2.506 1 96.94 22 GLN B N 1
ATOM 1243 C CA . GLN B 1 22 ? -4.73 -1.776 3.822 1 96.94 22 GLN B CA 1
ATOM 1244 C C . GLN B 1 22 ? -6.02 -2.594 3.832 1 96.94 22 GLN B C 1
ATOM 1246 O O . GLN B 1 22 ? -6.055 -3.701 4.371 1 96.94 22 GLN B O 1
ATOM 1251 N N . ARG B 1 23 ? -7.031 -2.045 3.297 1 97.25 23 ARG B N 1
ATOM 1252 C CA . ARG B 1 23 ? -8.297 -2.768 3.23 1 97.25 23 ARG B CA 1
ATOM 1253 C C . ARG B 1 23 ? -8.148 -4.059 2.434 1 97.25 23 ARG B C 1
ATOM 1255 O O . ARG B 1 23 ? -8.641 -5.113 2.852 1 97.25 23 ARG B O 1
ATOM 1262 N N . TYR B 1 24 ? -7.504 -3.951 1.323 1 98 24 TYR B N 1
ATOM 1263 C CA . TYR B 1 24 ? -7.289 -5.148 0.52 1 98 24 TYR B CA 1
ATOM 1264 C C . TYR B 1 24 ? -6.492 -6.191 1.296 1 98 24 TYR B C 1
ATOM 1266 O O . TYR B 1 24 ? -6.824 -7.379 1.271 1 98 24 TYR B O 1
ATOM 1274 N N . ALA B 1 25 ? -5.438 -5.75 1.913 1 96.94 25 ALA B N 1
ATOM 1275 C CA . ALA B 1 25 ? -4.602 -6.664 2.686 1 96.94 25 ALA B CA 1
ATOM 1276 C C . ALA B 1 25 ? -5.414 -7.379 3.76 1 96.94 25 ALA B C 1
ATOM 1278 O O . ALA B 1 25 ? -5.195 -8.562 4.027 1 96.94 25 ALA B O 1
ATOM 1279 N N . ALA B 1 26 ? -6.32 -6.664 4.375 1 97.06 26 ALA B N 1
ATOM 1280 C CA . ALA B 1 26 ? -7.172 -7.266 5.398 1 97.06 26 ALA B CA 1
ATOM 1281 C C . ALA B 1 26 ? -8.109 -8.305 4.789 1 97.06 26 ALA B C 1
ATOM 1283 O O . ALA B 1 26 ? -8.289 -9.391 5.34 1 97.06 26 ALA B O 1
ATOM 1284 N N . LEU B 1 27 ? -8.727 -7.98 3.668 1 97.94 27 LEU B N 1
ATOM 1285 C CA . LEU B 1 27 ? -9.578 -8.93 2.955 1 97.94 27 LEU B CA 1
ATOM 1286 C C . LEU B 1 27 ? -8.789 -10.18 2.574 1 97.94 27 LEU B C 1
ATOM 1288 O O . LEU B 1 27 ? -9.281 -11.305 2.744 1 97.94 27 LEU B O 1
ATOM 1292 N N . PHE B 1 28 ? -7.594 -9.961 2.109 1 98.38 28 PHE B N 1
ATOM 1293 C CA . PHE B 1 28 ? -6.75 -11.062 1.664 1 98.38 28 PHE B CA 1
ATOM 1294 C C . PHE B 1 28 ? -6.391 -11.977 2.83 1 98.38 28 PHE B C 1
ATOM 1296 O O . PHE B 1 28 ? -6.539 -13.195 2.738 1 98.38 28 PHE B O 1
ATOM 1303 N N . ALA B 1 29 ? -5.984 -11.398 3.873 1 97.12 29 ALA B N 1
ATOM 1304 C CA . ALA B 1 29 ? -5.59 -12.164 5.055 1 97.12 29 ALA B CA 1
ATOM 1305 C C . ALA B 1 29 ? -6.746 -13.008 5.574 1 97.12 29 ALA B C 1
ATOM 1307 O O . ALA B 1 29 ? -6.547 -14.148 6.008 1 97.12 29 ALA B O 1
ATOM 1308 N N . ASN B 1 30 ? -7.883 -12.484 5.461 1 96.81 30 ASN B N 1
ATOM 1309 C CA . ASN B 1 30 ? -9.055 -13.172 6 1 96.81 30 ASN B CA 1
ATOM 1310 C C . ASN B 1 30 ? -9.602 -14.195 5.016 1 96.81 30 ASN B C 1
ATOM 1312 O O . ASN B 1 30 ? -10.344 -15.102 5.406 1 96.81 30 ASN B O 1
ATOM 1316 N N . GLY B 1 31 ? -9.273 -14.039 3.734 1 97.38 31 GLY B N 1
ATOM 1317 C CA . GLY B 1 31 ? -9.984 -14.805 2.727 1 97.38 31 GLY B CA 1
ATOM 1318 C C . GLY B 1 31 ? -9.125 -15.859 2.061 1 97.38 31 GLY B C 1
ATOM 1319 O O . GLY B 1 31 ? -9.641 -16.844 1.525 1 97.38 31 GLY B O 1
ATOM 1320 N N . ILE B 1 32 ? -7.836 -15.719 2.053 1 96.75 32 ILE B N 1
ATOM 1321 C CA . ILE B 1 32 ? -6.988 -16.562 1.217 1 96.75 32 ILE B CA 1
ATOM 1322 C C . ILE B 1 32 ? -6.941 -17.984 1.79 1 96.75 32 ILE B C 1
ATOM 1324 O O . ILE B 1 32 ? -6.938 -18.953 1.042 1 96.75 32 ILE B O 1
ATOM 1328 N N . GLY B 1 33 ? -6.859 -18.172 3.078 1 93.25 33 GLY B N 1
ATOM 1329 C CA . GLY B 1 33 ? -7.059 -19.453 3.754 1 93.25 33 GLY B CA 1
ATOM 1330 C C . GLY B 1 33 ? -5.805 -20.297 3.793 1 93.25 33 GLY B C 1
ATOM 1331 O O . GLY B 1 33 ? -5.777 -21.344 4.453 1 93.25 33 GLY B O 1
ATOM 1332 N N . ASN B 1 34 ? -4.758 -19.891 3.15 1 91.69 34 ASN B N 1
ATOM 1333 C CA . ASN B 1 34 ? -3.57 -20.734 3.109 1 91.69 34 ASN B CA 1
ATOM 1334 C C . ASN B 1 34 ? -2.391 -20.078 3.824 1 91.69 34 ASN B C 1
ATOM 1336 O O . ASN B 1 34 ? -1.26 -20.562 3.734 1 91.69 34 ASN B O 1
ATOM 1340 N N . GLY B 1 35 ? -2.629 -18.922 4.387 1 93.81 35 GLY B N 1
ATOM 1341 C CA . GLY B 1 35 ? -1.623 -18.281 5.215 1 93.81 35 GLY B CA 1
ATOM 1342 C C . GLY B 1 35 ? -0.572 -17.531 4.41 1 93.81 35 GLY B C 1
ATOM 1343 O O . GLY B 1 35 ? 0.424 -17.062 4.965 1 93.81 35 GLY B O 1
ATOM 1344 N N . LEU B 1 36 ? -0.771 -17.422 3.129 1 97.31 36 LEU B N 1
ATOM 1345 C CA . LEU B 1 36 ? 0.173 -16.672 2.305 1 97.31 36 LEU B CA 1
ATOM 1346 C C . LEU B 1 36 ? -0.118 -15.172 2.363 1 97.31 36 LEU B C 1
ATOM 1348 O O . LEU B 1 36 ? -1.278 -14.766 2.441 1 97.31 36 LEU B O 1
ATOM 1352 N N . THR B 1 37 ? 0.93 -14.391 2.326 1 96.94 37 THR B N 1
ATOM 1353 C CA . THR B 1 37 ? 0.773 -12.945 2.15 1 96.94 37 THR B CA 1
ATOM 1354 C C . THR B 1 37 ? 0.49 -12.609 0.69 1 96.94 37 THR B C 1
ATOM 1356 O O . THR B 1 37 ? 0.697 -13.438 -0.197 1 96.94 37 THR B O 1
ATOM 1359 N N . PRO B 1 38 ? 0.077 -11.391 0.456 1 97.94 38 PRO B N 1
ATOM 1360 C CA . PRO B 1 38 ? -0.16 -10.992 -0.933 1 97.94 38 PRO B CA 1
ATOM 1361 C C . PRO B 1 38 ? 1.089 -11.117 -1.804 1 97.94 38 PRO B C 1
ATOM 1363 O O . PRO B 1 38 ? 1 -11.531 -2.963 1 97.94 38 PRO B O 1
ATOM 1366 N N . THR B 1 39 ? 2.26 -10.836 -1.249 1 98 39 THR B N 1
ATOM 1367 C CA . THR B 1 39 ? 3.496 -10.898 -2.018 1 98 39 THR B CA 1
ATOM 1368 C C . THR B 1 39 ? 3.891 -12.344 -2.297 1 98 39 THR B C 1
ATOM 1370 O O . THR B 1 39 ? 4.336 -12.672 -3.4 1 98 39 THR B O 1
ATOM 1373 N N . GLN B 1 40 ? 3.738 -13.188 -1.304 1 98.25 40 GLN B N 1
ATOM 1374 C CA . GLN B 1 40 ? 3.99 -14.609 -1.521 1 98.25 40 GLN B CA 1
ATOM 1375 C C . GLN B 1 40 ? 3.035 -15.18 -2.562 1 98.25 40 GLN B C 1
ATOM 1377 O O . GLN B 1 40 ? 3.447 -15.945 -3.438 1 98.25 40 GLN B O 1
ATOM 1382 N N . TRP B 1 41 ? 1.788 -14.789 -2.498 1 98.62 41 TRP B N 1
ATOM 1383 C CA . TRP B 1 41 ? 0.785 -15.219 -3.465 1 98.62 41 TRP B CA 1
ATOM 1384 C C . TRP B 1 41 ? 1.141 -14.742 -4.871 1 98.62 41 TRP B C 1
ATOM 1386 O O . TRP B 1 41 ? 1.088 -15.516 -5.828 1 98.62 41 TRP B O 1
ATOM 1396 N N . ALA B 1 42 ? 1.51 -13.508 -4.969 1 98.69 42 ALA B N 1
ATOM 1397 C CA . ALA B 1 42 ? 1.899 -12.953 -6.262 1 98.69 42 ALA B CA 1
ATOM 1398 C C . ALA B 1 42 ? 3.039 -13.758 -6.883 1 98.69 42 ALA B C 1
ATOM 1400 O O . ALA B 1 42 ? 3.037 -14.016 -8.086 1 98.69 42 ALA B O 1
ATOM 1401 N N . ALA B 1 43 ? 4.012 -14.125 -6.062 1 98.62 43 ALA B N 1
ATOM 1402 C CA . ALA B 1 43 ? 5.137 -14.914 -6.555 1 98.62 43 ALA B CA 1
ATOM 1403 C C . ALA B 1 43 ? 4.668 -16.281 -7.07 1 98.62 43 ALA B C 1
ATOM 1405 O O . ALA B 1 43 ? 5.098 -16.719 -8.141 1 98.62 43 ALA B O 1
ATOM 1406 N N . LEU B 1 44 ? 3.793 -16.922 -6.352 1 98.44 44 LEU B N 1
ATOM 1407 C CA . LEU B 1 44 ? 3.264 -18.203 -6.777 1 98.44 44 LEU B CA 1
ATOM 1408 C C . LEU B 1 44 ? 2.518 -18.078 -8.102 1 98.44 44 LEU B C 1
ATOM 1410 O O . LEU B 1 44 ? 2.719 -18.891 -9.016 1 98.44 44 LEU B O 1
ATOM 1414 N N . VAL B 1 45 ? 1.694 -17.094 -8.117 1 98.5 45 VAL B N 1
ATOM 1415 C CA . VAL B 1 45 ? 0.896 -16.875 -9.312 1 98.5 45 VAL B CA 1
ATOM 1416 C C . VAL B 1 45 ? 1.816 -16.641 -10.516 1 98.5 45 VAL B C 1
ATOM 1418 O O . VAL B 1 45 ? 1.621 -17.234 -11.578 1 98.5 45 VAL B O 1
ATOM 1421 N N . ARG B 1 46 ? 2.801 -15.812 -10.289 1 98.62 46 ARG B N 1
ATOM 1422 C CA . ARG B 1 46 ? 3.703 -15.492 -11.391 1 98.62 46 ARG B CA 1
ATOM 1423 C C . ARG B 1 46 ? 4.48 -16.719 -11.844 1 98.62 46 ARG B C 1
ATOM 1425 O O . ARG B 1 46 ? 4.656 -16.938 -13.047 1 98.62 46 ARG B O 1
ATOM 1432 N N . LEU B 1 47 ? 4.918 -17.484 -10.953 1 98.44 47 LEU B N 1
ATOM 1433 C CA . LEU B 1 47 ? 5.621 -18.719 -11.297 1 98.44 47 LEU B CA 1
ATOM 1434 C C . LEU B 1 47 ? 4.703 -19.672 -12.039 1 98.44 47 LEU B C 1
ATOM 1436 O O . LEU B 1 47 ? 5.152 -20.438 -12.906 1 98.44 47 LEU B O 1
ATOM 1440 N N . GLY B 1 48 ? 3.428 -19.656 -11.648 1 97.81 48 GLY B N 1
ATOM 1441 C CA . GLY B 1 48 ? 2.449 -20.438 -12.383 1 97.81 48 GLY B CA 1
ATOM 1442 C C . GLY B 1 48 ? 2.287 -19.984 -13.82 1 97.81 48 GLY B C 1
ATOM 1443 O O . GLY B 1 48 ? 2.031 -20.812 -14.711 1 97.81 48 GLY B O 1
ATOM 1444 N N . GLU B 1 49 ? 2.449 -18.75 -14.055 1 97.12 49 GLU B N 1
ATOM 1445 C CA . GLU B 1 49 ? 2.293 -18.156 -15.375 1 97.12 49 GLU B CA 1
ATOM 1446 C C . GLU B 1 49 ? 3.539 -18.375 -16.234 1 97.12 49 GLU B C 1
ATOM 1448 O O . GLU B 1 49 ? 3.434 -18.688 -17.422 1 97.12 49 GLU B O 1
ATOM 1453 N N . THR B 1 50 ? 4.754 -18.281 -15.688 1 96.25 50 THR B N 1
ATOM 1454 C CA . THR B 1 50 ? 5.992 -18.203 -16.453 1 96.25 50 THR B CA 1
ATOM 1455 C C . THR B 1 50 ? 6.703 -19.562 -16.469 1 96.25 50 THR B C 1
ATOM 1457 O O . THR B 1 50 ? 7.512 -19.828 -17.375 1 96.25 50 THR B O 1
ATOM 1460 N N . GLY B 1 51 ? 6.422 -20.375 -15.477 1 96.69 51 GLY B N 1
ATOM 1461 C CA . GLY B 1 51 ? 7.293 -21.516 -15.242 1 96.69 51 GLY B CA 1
ATOM 1462 C C . GLY B 1 51 ? 8.602 -21.141 -14.578 1 96.69 51 GLY B C 1
ATOM 1463 O O . GLY B 1 51 ? 8.688 -20.125 -13.883 1 96.69 51 GLY B O 1
ATOM 1464 N N . PRO B 1 52 ? 9.594 -22.016 -14.727 1 97.12 52 PRO B N 1
ATOM 1465 C CA . PRO B 1 52 ? 10.883 -21.703 -14.102 1 97.12 52 PRO B CA 1
ATOM 1466 C C . PRO B 1 52 ? 11.445 -20.359 -14.531 1 97.12 52 PRO B C 1
ATOM 1468 O O . PRO B 1 52 ? 11.414 -20.016 -15.719 1 97.12 52 PRO B O 1
ATOM 1471 N N . CYS B 1 53 ? 11.891 -19.641 -13.531 1 95.5 53 CYS B N 1
ATOM 1472 C CA . CYS B 1 53 ? 12.328 -18.266 -13.781 1 95.5 53 CYS B CA 1
ATOM 1473 C C . CYS B 1 53 ? 13.461 -17.875 -12.836 1 95.5 53 CYS B C 1
ATOM 1475 O O . CYS B 1 53 ? 13.422 -18.203 -11.648 1 95.5 53 CYS B O 1
ATOM 1477 N N . PRO B 1 54 ? 14.477 -17.141 -13.352 1 96.88 54 PRO B N 1
ATOM 1478 C CA . PRO B 1 54 ? 15.484 -16.625 -12.422 1 96.88 54 PRO B CA 1
ATOM 1479 C C . PRO B 1 54 ? 14.875 -15.75 -11.328 1 96.88 54 PRO B C 1
ATOM 1481 O O . PRO B 1 54 ? 13.914 -15.008 -11.578 1 96.88 54 PRO B O 1
ATOM 1484 N N . GLN B 1 55 ? 15.445 -15.859 -10.109 1 97.06 55 GLN B N 1
ATOM 1485 C CA . GLN B 1 55 ? 14.898 -15.156 -8.953 1 97.06 55 GLN B CA 1
ATOM 1486 C C . GLN B 1 55 ? 14.82 -13.656 -9.211 1 97.06 55 GLN B C 1
ATOM 1488 O O . GLN B 1 55 ? 13.828 -13.008 -8.867 1 97.06 55 GLN B O 1
ATOM 1493 N N . ASN B 1 56 ? 15.836 -13.109 -9.82 1 96.31 56 ASN B N 1
ATOM 1494 C CA . ASN B 1 56 ? 15.844 -11.68 -10.117 1 96.31 56 ASN B CA 1
ATOM 1495 C C . ASN B 1 56 ? 14.727 -11.312 -11.094 1 96.31 56 ASN B C 1
ATOM 1497 O O . ASN B 1 56 ? 14.086 -10.273 -10.945 1 96.31 56 ASN B O 1
ATOM 1501 N N . GLN B 1 57 ? 14.539 -12.102 -12.062 1 97.62 57 GLN B N 1
ATOM 1502 C CA . GLN B 1 57 ? 13.461 -11.883 -13.016 1 97.62 57 GLN B CA 1
ATOM 1503 C C . GLN B 1 57 ? 12.094 -12.008 -12.344 1 97.62 57 GLN B C 1
ATOM 1505 O O . GLN B 1 57 ? 11.188 -11.227 -12.633 1 97.62 57 GLN B O 1
ATOM 1510 N N . LEU B 1 58 ? 11.945 -12.977 -11.477 1 98.31 58 LEU B N 1
ATOM 1511 C CA . LEU B 1 58 ? 10.719 -13.125 -10.695 1 98.31 58 LEU B CA 1
ATOM 1512 C C . LEU B 1 58 ? 10.422 -11.859 -9.898 1 98.31 58 LEU B C 1
ATOM 1514 O O . LEU B 1 58 ? 9.273 -11.398 -9.859 1 98.31 58 LEU B O 1
ATOM 1518 N N . GLY B 1 59 ? 11.406 -11.328 -9.25 1 98.38 59 GLY B N 1
ATOM 1519 C CA . GLY B 1 59 ? 11.258 -10.07 -8.547 1 98.38 59 GLY B CA 1
ATOM 1520 C C . GLY B 1 59 ? 10.742 -8.953 -9.43 1 98.38 59 GLY B C 1
ATOM 1521 O O . GLY B 1 59 ? 9.781 -8.266 -9.078 1 98.38 59 GLY B O 1
ATOM 1522 N N . ARG B 1 60 ? 11.305 -8.797 -10.664 1 97.62 60 ARG B N 1
ATOM 1523 C CA . ARG B 1 60 ? 10.891 -7.766 -11.609 1 97.62 60 ARG B CA 1
ATOM 1524 C C . ARG B 1 60 ? 9.445 -7.98 -12.055 1 97.62 60 ARG B C 1
ATOM 1526 O O . ARG B 1 60 ? 8.656 -7.035 -12.086 1 97.62 60 ARG B O 1
ATOM 1533 N N . LEU B 1 61 ? 9.133 -9.219 -12.266 1 97.88 61 LEU B N 1
ATOM 1534 C CA . LEU B 1 61 ? 7.812 -9.555 -12.789 1 97.88 61 LEU B CA 1
ATOM 1535 C C . LEU B 1 61 ? 6.742 -9.414 -11.711 1 97.88 61 LEU B C 1
ATOM 1537 O O . LEU B 1 61 ? 5.547 -9.398 -12.008 1 97.88 61 LEU B O 1
ATOM 1541 N N . THR B 1 62 ? 7.105 -9.344 -10.43 1 98.31 62 THR B N 1
ATOM 1542 C CA . THR B 1 62 ? 6.168 -9.188 -9.32 1 98.31 62 THR B CA 1
ATOM 1543 C C . THR B 1 62 ? 6.363 -7.836 -8.633 1 98.31 62 THR B C 1
ATOM 1545 O O . THR B 1 62 ? 5.852 -7.617 -7.531 1 98.31 62 THR B O 1
ATOM 1548 N N . ALA B 1 63 ? 7.168 -7.008 -9.211 1 97.31 63 ALA B N 1
ATOM 1549 C CA . ALA B 1 63 ? 7.426 -5.656 -8.719 1 97.31 63 ALA B CA 1
ATOM 1550 C C . ALA B 1 63 ? 8.023 -5.691 -7.312 1 97.31 63 ALA B C 1
ATOM 1552 O O . ALA B 1 63 ? 7.57 -4.969 -6.418 1 97.31 63 ALA B O 1
ATOM 1553 N N . MET B 1 64 ? 8.953 -6.574 -7.109 1 97.94 64 MET B N 1
ATOM 1554 C CA . MET B 1 64 ? 9.695 -6.68 -5.852 1 97.94 64 MET B CA 1
ATOM 1555 C C . MET B 1 64 ? 11.188 -6.508 -6.086 1 97.94 64 MET B C 1
ATOM 1557 O O . MET B 1 64 ? 11.727 -7.008 -7.074 1 97.94 64 MET B O 1
ATOM 1561 N N . ASP B 1 65 ? 11.797 -5.754 -5.188 1 96.38 65 ASP B N 1
ATOM 1562 C CA . ASP B 1 65 ? 13.242 -5.586 -5.32 1 96.38 65 ASP B CA 1
ATOM 1563 C C . ASP B 1 65 ? 13.984 -6.84 -4.863 1 96.38 65 ASP B C 1
ATOM 1565 O O . ASP B 1 65 ? 13.367 -7.801 -4.398 1 96.38 65 ASP B O 1
ATOM 1569 N N . ALA B 1 66 ? 15.266 -6.828 -5.012 1 96.88 66 ALA B N 1
ATOM 1570 C CA . ALA B 1 66 ? 16.109 -8.008 -4.797 1 96.88 66 ALA B CA 1
ATOM 1571 C C . ALA B 1 66 ? 16 -8.5 -3.355 1 96.88 66 ALA B C 1
ATOM 1573 O O . ALA B 1 66 ? 15.891 -9.703 -3.113 1 96.88 66 ALA B O 1
ATOM 1574 N N . ALA B 1 67 ? 16.031 -7.527 -2.428 1 96.69 67 ALA B N 1
ATOM 1575 C CA . ALA B 1 67 ? 15.953 -7.918 -1.022 1 96.69 67 ALA B CA 1
ATOM 1576 C C . ALA B 1 67 ? 14.594 -8.531 -0.704 1 96.69 67 ALA B C 1
ATOM 1578 O O . ALA B 1 67 ? 14.516 -9.547 -0.009 1 96.69 67 ALA B O 1
ATOM 1579 N N . THR B 1 68 ? 13.555 -7.965 -1.234 1 97.06 68 THR B N 1
ATOM 1580 C CA . THR B 1 68 ? 12.195 -8.406 -0.956 1 97.06 68 THR B CA 1
ATOM 1581 C C . THR B 1 68 ? 11.938 -9.781 -1.57 1 97.06 68 THR B C 1
ATOM 1583 O O . THR B 1 68 ? 11.414 -10.672 -0.903 1 97.06 68 THR B O 1
ATOM 1586 N N . ILE B 1 69 ? 12.328 -9.961 -2.797 1 98.38 69 ILE B N 1
ATOM 1587 C CA . ILE B 1 69 ? 12.039 -11.227 -3.467 1 98.38 69 ILE B CA 1
ATOM 1588 C C . ILE B 1 69 ? 12.852 -12.352 -2.83 1 98.38 69 ILE B C 1
ATOM 1590 O O . ILE B 1 69 ? 12.375 -13.484 -2.73 1 98.38 69 ILE B O 1
ATOM 1594 N N . LYS B 1 70 ? 14.039 -12.016 -2.463 1 97.94 70 LYS B N 1
ATOM 1595 C CA . LYS B 1 70 ? 14.844 -13.008 -1.755 1 97.94 70 LYS B CA 1
ATOM 1596 C C . LYS B 1 70 ? 14.117 -13.523 -0.519 1 97.94 70 LYS B C 1
ATOM 1598 O O . LYS B 1 70 ? 13.992 -14.734 -0.322 1 97.94 70 LYS B O 1
ATOM 1603 N N . GLY B 1 71 ? 13.586 -12.562 0.277 1 98.31 71 GLY B N 1
ATOM 1604 C CA . GLY B 1 71 ? 12.836 -12.945 1.464 1 98.31 71 GLY B CA 1
ATOM 1605 C C . GLY B 1 71 ? 11.586 -13.742 1.149 1 98.31 71 GLY B C 1
ATOM 1606 O O . GLY B 1 71 ? 11.273 -14.711 1.842 1 98.31 71 GLY B O 1
ATOM 1607 N N . VAL B 1 72 ? 10.891 -13.398 0.148 1 98.44 72 VAL B N 1
ATOM 1608 C CA . VAL B 1 72 ? 9.648 -14.062 -0.254 1 98.44 72 VAL B CA 1
ATOM 1609 C C . VAL B 1 72 ? 9.953 -15.492 -0.711 1 98.44 72 VAL B C 1
ATOM 1611 O O . VAL B 1 72 ? 9.289 -16.438 -0.29 1 98.44 72 VAL B O 1
ATOM 1614 N N . VAL B 1 73 ? 10.992 -15.625 -1.481 1 98.19 73 VAL B N 1
ATOM 1615 C CA . VAL B 1 73 ? 11.383 -16.922 -2.002 1 98.19 73 VAL B CA 1
ATOM 1616 C C . VAL B 1 73 ? 11.852 -17.828 -0.856 1 98.19 73 VAL B C 1
ATOM 1618 O O . VAL B 1 73 ? 11.508 -19 -0.805 1 98.19 73 VAL B O 1
ATOM 1621 N N . GLU B 1 74 ? 12.602 -17.266 -0.004 1 98.19 74 GLU B N 1
ATOM 1622 C CA . GLU B 1 74 ? 13.062 -18.031 1.15 1 98.19 74 GLU B CA 1
ATOM 1623 C C . GLU B 1 74 ? 11.891 -18.562 1.972 1 98.19 74 GLU B C 1
ATOM 1625 O O . GLU B 1 74 ? 11.891 -19.719 2.396 1 98.19 74 GLU B O 1
ATOM 1630 N N . ARG B 1 75 ? 10.969 -17.766 2.191 1 98.25 75 ARG B N 1
ATOM 1631 C CA . ARG B 1 75 ? 9.797 -18.156 2.977 1 98.25 75 ARG B CA 1
ATOM 1632 C C . ARG B 1 75 ? 8.984 -19.219 2.248 1 98.25 75 ARG B C 1
ATOM 1634 O O . ARG B 1 75 ? 8.492 -20.156 2.869 1 98.25 75 ARG B O 1
ATOM 1641 N N . LEU B 1 76 ? 8.82 -19.094 0.973 1 98.5 76 LEU B N 1
ATOM 1642 C CA . LEU B 1 76 ? 8.102 -20.078 0.182 1 98.5 76 LEU B CA 1
ATOM 1643 C C . LEU B 1 76 ? 8.852 -21.406 0.161 1 98.5 76 LEU B C 1
ATOM 1645 O O . LEU B 1 76 ? 8.234 -22.469 0.188 1 98.5 76 LEU B O 1
ATOM 1649 N N . ASP B 1 77 ? 10.164 -21.266 0.096 1 98.25 77 ASP B N 1
ATOM 1650 C CA . ASP B 1 77 ? 11.016 -22.453 0.119 1 98.25 77 ASP B CA 1
ATOM 1651 C C . ASP B 1 77 ? 10.859 -23.219 1.435 1 98.25 77 ASP B C 1
ATOM 1653 O O . ASP B 1 77 ? 10.719 -24.438 1.437 1 98.25 77 ASP B O 1
ATOM 1657 N N . LYS B 1 78 ? 10.867 -22.516 2.488 1 98.06 78 LYS B N 1
ATOM 1658 C CA . LYS B 1 78 ? 10.711 -23.109 3.812 1 98.06 78 LYS B CA 1
ATOM 1659 C C . LYS B 1 78 ? 9.383 -23.844 3.93 1 98.06 78 LYS B C 1
ATOM 1661 O O . LYS B 1 78 ? 9.281 -24.859 4.637 1 98.06 78 LYS B O 1
ATOM 1666 N N . ARG B 1 79 ? 8.391 -23.453 3.158 1 97.75 79 ARG B N 1
ATOM 1667 C CA . ARG B 1 79 ? 7.07 -24.078 3.17 1 97.75 79 ARG B CA 1
ATOM 1668 C C . ARG B 1 79 ? 6.988 -25.219 2.146 1 97.75 79 ARG B C 1
ATOM 1670 O O . ARG B 1 79 ? 5.957 -25.875 2.021 1 97.75 79 ARG B O 1
ATOM 1677 N N . GLY B 1 80 ? 8.086 -25.297 1.364 1 98.44 80 GLY B N 1
ATOM 1678 C CA . GLY B 1 80 ? 8.156 -26.359 0.371 1 98.44 80 GLY B CA 1
ATOM 1679 C C . GLY B 1 80 ? 7.34 -26.062 -0.875 1 98.44 80 GLY B C 1
ATOM 1680 O O . GLY B 1 80 ? 6.949 -26.984 -1.603 1 98.44 80 GLY B O 1
ATOM 1681 N N . LEU B 1 81 ? 7.027 -24.797 -1.163 1 98.69 81 LEU B N 1
ATOM 1682 C CA . LEU B 1 81 ? 6.105 -24.438 -2.23 1 98.69 81 LEU B CA 1
ATOM 1683 C C . LEU B 1 81 ? 6.855 -24.141 -3.523 1 98.69 81 LEU B C 1
ATOM 1685 O O . LEU B 1 81 ? 6.25 -24.062 -4.594 1 98.69 81 LEU B O 1
ATOM 1689 N N . ILE B 1 82 ? 8.156 -24 -3.389 1 98.69 82 ILE B N 1
ATOM 1690 C CA . ILE B 1 82 ? 8.969 -23.781 -4.582 1 98.69 82 ILE B CA 1
ATOM 1691 C C . ILE B 1 82 ? 10.148 -24.734 -4.605 1 98.69 82 ILE B C 1
ATOM 1693 O O . ILE B 1 82 ? 10.406 -25.438 -3.621 1 98.69 82 ILE B O 1
ATOM 1697 N N . GLN B 1 83 ? 10.789 -24.797 -5.707 1 97.94 83 GLN B N 1
ATOM 1698 C CA . GLN B 1 83 ? 12.023 -25.562 -5.891 1 97.94 83 GLN B CA 1
ATOM 1699 C C . GLN B 1 83 ? 13.016 -24.797 -6.762 1 97.94 83 GLN B C 1
ATOM 1701 O O . GLN B 1 83 ? 12.633 -23.891 -7.504 1 97.94 83 GLN B O 1
ATOM 1706 N N . ARG B 1 84 ? 14.281 -25.047 -6.484 1 95.88 84 ARG B N 1
ATOM 1707 C CA . ARG B 1 84 ? 15.352 -24.438 -7.254 1 95.88 84 ARG B CA 1
ATOM 1708 C C . ARG B 1 84 ? 16.031 -25.453 -8.156 1 95.88 84 ARG B C 1
ATOM 1710 O O . ARG B 1 84 ? 16.188 -26.625 -7.785 1 95.88 84 ARG B O 1
ATOM 1717 N N . SER B 1 85 ? 16.359 -25.031 -9.305 1 94.75 85 SER B N 1
ATOM 1718 C CA . SER B 1 85 ? 17.078 -25.891 -10.234 1 94.75 85 SER B CA 1
ATOM 1719 C C . SER B 1 85 ? 18.125 -25.109 -11.023 1 94.75 85 SER B C 1
ATOM 1721 O O . SER B 1 85 ? 18.047 -23.875 -11.109 1 94.75 85 SER B O 1
ATOM 1723 N N . ALA B 1 86 ? 19.141 -25.844 -11.516 1 91.94 86 ALA B N 1
ATOM 1724 C CA . ALA B 1 86 ? 20.141 -25.203 -12.359 1 91.94 86 ALA B CA 1
ATOM 1725 C C . ALA B 1 86 ? 19.547 -24.797 -13.703 1 91.94 86 ALA B C 1
ATOM 1727 O O . ALA B 1 86 ? 18.734 -25.516 -14.273 1 91.94 86 ALA B O 1
ATOM 1728 N N . ASP B 1 87 ? 19.953 -23.641 -14.102 1 87.62 87 ASP B N 1
ATOM 1729 C CA . ASP B 1 87 ? 19.578 -23.203 -15.445 1 87.62 87 ASP B CA 1
ATOM 1730 C C . ASP B 1 87 ? 20.266 -24.062 -16.5 1 87.62 87 ASP B C 1
ATOM 1732 O O . ASP B 1 87 ? 21.5 -24.141 -16.531 1 87.62 87 ASP B O 1
ATOM 1736 N N . PRO B 1 88 ? 19.484 -24.656 -17.312 1 86.5 88 PRO B N 1
ATOM 1737 C CA . PRO B 1 88 ? 20.109 -25.5 -18.328 1 86.5 88 PRO B CA 1
ATOM 1738 C C . PRO B 1 88 ? 21 -24.719 -19.297 1 86.5 88 PRO B C 1
ATOM 1740 O O . PRO B 1 88 ? 21.938 -25.266 -19.859 1 86.5 88 PRO B O 1
ATOM 1743 N N . ASP B 1 89 ? 20.688 -23.484 -19.453 1 86.62 89 ASP B N 1
ATOM 1744 C CA . ASP B 1 89 ? 21.422 -22.641 -20.406 1 86.62 89 ASP B CA 1
ATOM 1745 C C . ASP B 1 89 ? 22.594 -21.953 -19.734 1 86.62 89 ASP B C 1
ATOM 1747 O O . ASP B 1 89 ? 23.5 -21.453 -20.406 1 86.62 89 ASP B O 1
ATOM 1751 N N . ASP B 1 90 ? 22.5 -21.781 -18.5 1 82.94 90 ASP B N 1
ATOM 1752 C CA . ASP B 1 90 ? 23.547 -21.156 -17.688 1 82.94 90 ASP B CA 1
ATOM 1753 C C . ASP B 1 90 ? 23.688 -21.859 -16.344 1 82.94 90 ASP B C 1
ATOM 1755 O O . ASP B 1 90 ? 23 -21.5 -15.383 1 82.94 90 ASP B O 1
ATOM 1759 N N . GLY B 1 91 ? 24.516 -22.797 -16.219 1 74.5 91 GLY B N 1
ATOM 1760 C CA . GLY B 1 91 ? 24.672 -23.641 -15.047 1 74.5 91 GLY B CA 1
ATOM 1761 C C . GLY B 1 91 ? 24.922 -22.844 -13.773 1 74.5 91 GLY B C 1
ATOM 1762 O O . GLY B 1 91 ? 24.75 -23.359 -12.672 1 74.5 91 GLY B O 1
ATOM 1763 N N . ARG B 1 92 ? 25.297 -21.547 -13.914 1 80.31 92 ARG B N 1
ATOM 1764 C CA . ARG B 1 92 ? 25.594 -20.734 -12.734 1 80.31 92 ARG B CA 1
ATOM 1765 C C . ARG B 1 92 ? 24.344 -20 -12.242 1 80.31 92 ARG B C 1
ATOM 1767 O O . ARG B 1 92 ? 24.312 -19.516 -11.117 1 80.31 92 ARG B O 1
ATOM 1774 N N . ARG B 1 93 ? 23.406 -20.125 -13.117 1 87.88 93 ARG B N 1
ATOM 1775 C CA . ARG B 1 93 ? 22.156 -19.438 -12.781 1 87.88 93 ARG B CA 1
ATOM 1776 C C . ARG B 1 93 ? 21.125 -20.422 -12.227 1 87.88 93 ARG B C 1
ATOM 1778 O O . ARG B 1 93 ? 20.984 -21.531 -12.727 1 87.88 93 ARG B O 1
ATOM 1785 N N . LEU B 1 94 ? 20.562 -20 -11.141 1 93.12 94 LEU B N 1
ATOM 1786 C CA . LEU B 1 94 ? 19.516 -20.828 -10.547 1 93.12 94 LEU B CA 1
ATOM 1787 C C . LEU B 1 94 ? 18.125 -20.328 -10.945 1 93.12 94 LEU B C 1
ATOM 1789 O O . LEU B 1 94 ? 17.906 -19.125 -11.047 1 93.12 94 LEU B O 1
ATOM 1793 N N . LEU B 1 95 ? 17.297 -21.297 -11.242 1 97.38 95 LEU B N 1
ATOM 1794 C CA . LEU B 1 95 ? 15.906 -21 -11.562 1 97.38 95 LEU B CA 1
ATOM 1795 C C . LEU B 1 95 ? 14.984 -21.406 -10.406 1 97.38 95 LEU B C 1
ATOM 1797 O O . LEU B 1 95 ? 15.219 -22.422 -9.75 1 97.38 95 LEU B O 1
ATOM 1801 N N . VAL B 1 96 ? 13.984 -20.578 -10.203 1 98.31 96 VAL B N 1
ATOM 1802 C CA . VAL B 1 96 ? 12.938 -20.859 -9.219 1 98.31 96 VAL B CA 1
ATOM 1803 C C . VAL B 1 96 ? 11.672 -21.312 -9.938 1 98.31 96 VAL B C 1
ATOM 1805 O O . VAL B 1 96 ? 11.289 -20.75 -10.961 1 98.31 96 VAL B O 1
ATOM 1808 N N . SER B 1 97 ? 11.07 -22.375 -9.477 1 98.5 97 SER B N 1
ATOM 1809 C CA . SER B 1 97 ? 9.812 -22.859 -10.031 1 98.5 97 SER B CA 1
ATOM 1810 C C . SER B 1 97 ? 8.898 -23.406 -8.938 1 98.5 97 SER B C 1
ATOM 1812 O O . SER B 1 97 ? 9.312 -23.531 -7.785 1 98.5 97 SER B O 1
ATOM 1814 N N . LEU B 1 98 ? 7.645 -23.656 -9.328 1 98.62 98 LEU B N 1
ATOM 1815 C CA . LEU B 1 98 ? 6.719 -24.266 -8.375 1 98.62 98 LEU B CA 1
ATOM 1816 C C . LEU B 1 98 ? 7.094 -25.719 -8.094 1 98.62 98 LEU B C 1
ATOM 1818 O O . LEU B 1 98 ? 7.438 -26.453 -9.016 1 98.62 98 LEU B O 1
ATOM 1822 N N . SER B 1 99 ? 7.09 -26.109 -6.812 1 98.56 99 SER B N 1
ATOM 1823 C CA . SER B 1 99 ? 7.055 -27.531 -6.484 1 98.56 99 SER B CA 1
ATOM 1824 C C . SER B 1 99 ? 5.676 -28.125 -6.746 1 98.56 99 SER B C 1
ATOM 1826 O O . SER B 1 99 ? 4.719 -27.391 -7.012 1 98.56 99 SER B O 1
ATOM 1828 N N . PRO B 1 100 ? 5.586 -29.469 -6.707 1 98.31 100 PRO B N 1
ATOM 1829 C CA . PRO B 1 100 ? 4.246 -30.062 -6.785 1 98.31 100 PRO B CA 1
ATOM 1830 C C . PRO B 1 100 ? 3.301 -29.531 -5.715 1 98.31 100 PRO B C 1
ATOM 1832 O O . PRO B 1 100 ? 2.137 -29.234 -6.004 1 98.31 100 PRO B O 1
ATOM 1835 N N . ALA B 1 101 ? 3.822 -29.297 -4.551 1 98.31 101 ALA B N 1
ATOM 1836 C CA . ALA B 1 101 ? 3.023 -28.719 -3.473 1 98.31 101 ALA B CA 1
ATOM 1837 C C . ALA B 1 101 ? 2.648 -27.266 -3.777 1 98.31 101 ALA B C 1
ATOM 1839 O O . ALA B 1 101 ? 1.533 -26.844 -3.482 1 98.31 101 ALA B O 1
ATOM 1840 N N . GLY B 1 102 ? 3.574 -26.516 -4.348 1 98.38 102 GLY B N 1
ATOM 1841 C CA . GLY B 1 102 ? 3.312 -25.141 -4.734 1 98.38 102 GLY B CA 1
ATOM 1842 C C . GLY B 1 102 ? 2.229 -25.016 -5.789 1 98.38 102 GLY B C 1
ATOM 1843 O O . GLY B 1 102 ? 1.38 -24.125 -5.707 1 98.38 102 GLY B O 1
ATOM 1844 N N . ARG B 1 103 ? 2.279 -25.922 -6.711 1 98.19 103 ARG B N 1
ATOM 1845 C CA . ARG B 1 103 ? 1.254 -25.938 -7.75 1 98.19 103 ARG B CA 1
ATOM 1846 C C . ARG B 1 103 ? -0.115 -26.266 -7.164 1 98.19 103 ARG B C 1
ATOM 1848 O O . ARG B 1 103 ? -1.114 -25.641 -7.523 1 98.19 103 ARG B O 1
ATOM 1855 N N . ALA B 1 104 ? -0.107 -27.219 -6.309 1 97.75 104 ALA B N 1
ATOM 1856 C CA . ALA B 1 104 ? -1.352 -27.594 -5.641 1 97.75 104 ALA B CA 1
ATOM 1857 C C . ALA B 1 104 ? -1.905 -26.422 -4.828 1 97.75 104 ALA B C 1
ATOM 1859 O O . ALA B 1 104 ? -3.107 -26.156 -4.859 1 97.75 104 ALA B O 1
ATOM 1860 N N . GLU B 1 105 ? -1.038 -25.734 -4.125 1 97.31 105 GLU B N 1
ATOM 1861 C CA . GLU B 1 105 ? -1.433 -24.578 -3.32 1 97.31 105 GLU B CA 1
ATOM 1862 C C . GLU B 1 105 ? -1.982 -23.453 -4.199 1 97.31 105 GLU B C 1
ATOM 1864 O O . GLU B 1 105 ? -2.973 -22.812 -3.844 1 97.31 105 GLU B O 1
ATOM 1869 N N . LEU B 1 106 ? -1.346 -23.188 -5.293 1 97.56 106 LEU B N 1
ATOM 1870 C CA . LEU B 1 106 ? -1.8 -22.172 -6.246 1 97.56 106 LEU B CA 1
ATOM 1871 C C . LEU B 1 106 ? -3.201 -22.5 -6.75 1 97.56 106 LEU B C 1
ATOM 1873 O O . LEU B 1 106 ? -4.102 -21.656 -6.684 1 97.56 106 LEU B O 1
ATOM 1877 N N . GLU B 1 107 ? -3.377 -23.703 -7.191 1 96.44 107 GLU B N 1
ATOM 1878 C CA . GLU B 1 107 ? -4.664 -24.125 -7.746 1 96.44 107 GLU B CA 1
ATOM 1879 C C . GLU B 1 107 ? -5.766 -24.047 -6.695 1 96.44 107 GLU B C 1
ATOM 1881 O O . GLU B 1 107 ? -6.879 -23.609 -6.98 1 96.44 107 GLU B O 1
ATOM 1886 N N . ALA B 1 108 ? -5.414 -24.422 -5.539 1 95.62 108 ALA B N 1
ATOM 1887 C CA . ALA B 1 108 ? -6.383 -24.453 -4.445 1 95.62 108 ALA B CA 1
ATOM 1888 C C . ALA B 1 108 ? -6.773 -23.031 -4.027 1 95.62 108 ALA B C 1
ATOM 1890 O O . ALA B 1 108 ? -7.887 -22.797 -3.549 1 95.62 108 ALA B O 1
ATOM 1891 N N . GLY B 1 109 ? -5.871 -22.062 -4.254 1 97.19 109 GLY B N 1
ATOM 1892 C CA . GLY B 1 109 ? -6.09 -20.719 -3.754 1 97.19 109 GLY B CA 1
ATOM 1893 C C . GLY B 1 109 ? -6.734 -19.797 -4.777 1 97.19 109 GLY B C 1
ATOM 1894 O O . GLY B 1 109 ? -7.168 -18.688 -4.441 1 97.19 109 GLY B O 1
ATOM 1895 N N . LEU B 1 110 ? -6.867 -20.266 -6.012 1 97.12 110 LEU B N 1
ATOM 1896 C CA . LEU B 1 110 ? -7.309 -19.391 -7.105 1 97.12 110 LEU B CA 1
ATOM 1897 C C . LEU B 1 110 ? -8.734 -18.922 -6.875 1 97.12 110 LEU B C 1
ATOM 1899 O O . LEU B 1 110 ? -9.047 -17.75 -7.098 1 97.12 110 LEU B O 1
ATOM 1903 N N . ALA B 1 111 ? -9.617 -19.812 -6.469 1 96.56 111 ALA B N 1
ATOM 1904 C CA . ALA B 1 111 ? -11.008 -19.453 -6.238 1 96.56 111 ALA B CA 1
ATOM 1905 C C . ALA B 1 111 ? -11.125 -18.391 -5.133 1 96.56 111 ALA B C 1
ATOM 1907 O O . ALA B 1 111 ? -11.875 -17.422 -5.266 1 96.56 111 ALA B O 1
ATOM 1908 N N . ALA B 1 112 ? -10.422 -18.594 -4.066 1 97.75 112 ALA B N 1
ATOM 1909 C CA . ALA B 1 112 ? -10.422 -17.641 -2.959 1 97.75 112 ALA B CA 1
ATOM 1910 C C . ALA B 1 112 ? -9.875 -16.281 -3.402 1 97.75 112 ALA B C 1
ATOM 1912 O O . ALA B 1 112 ? -10.43 -15.234 -3.059 1 97.75 112 ALA B O 1
ATOM 1913 N N . ALA B 1 113 ? -8.766 -16.328 -4.168 1 97.94 113 ALA B N 1
ATOM 1914 C CA . ALA B 1 113 ? -8.156 -15.102 -4.66 1 97.94 113 ALA B CA 1
ATOM 1915 C C . ALA B 1 113 ? -9.133 -14.32 -5.535 1 97.94 113 ALA B C 1
ATOM 1917 O O . ALA B 1 113 ? -9.234 -13.094 -5.418 1 97.94 113 ALA B O 1
ATOM 1918 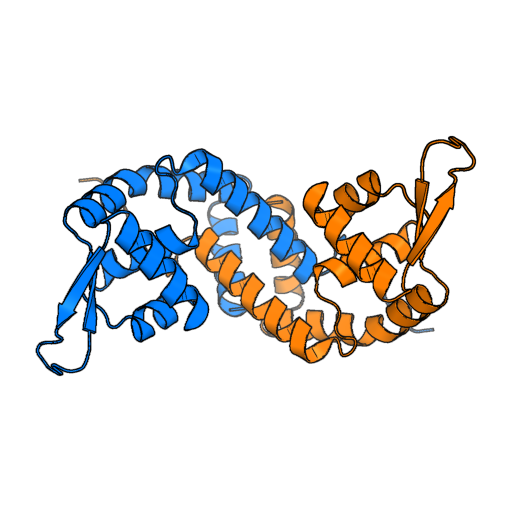N N . ARG B 1 114 ? -9.852 -14.992 -6.336 1 97.12 114 ARG B N 1
ATOM 1919 C CA . ARG B 1 114 ? -10.859 -14.352 -7.188 1 97.12 114 ARG B CA 1
ATOM 1920 C C . ARG B 1 114 ? -11.961 -13.719 -6.348 1 97.12 114 ARG B C 1
ATOM 1922 O O . ARG B 1 114 ? -12.391 -12.602 -6.633 1 97.12 114 ARG B O 1
ATOM 1929 N N . GLU B 1 115 ? -12.375 -14.453 -5.383 1 97.31 115 GLU B N 1
ATOM 1930 C CA . GLU B 1 115 ? -13.422 -13.945 -4.508 1 97.31 115 GLU B CA 1
ATOM 1931 C C . GLU B 1 115 ? -12.961 -12.711 -3.738 1 97.31 115 GLU B C 1
ATOM 1933 O O . GLU B 1 115 ? -13.727 -11.766 -3.555 1 97.31 115 GLU B O 1
ATOM 1938 N N . ILE B 1 116 ? -11.75 -12.711 -3.295 1 97.81 116 ILE B N 1
ATOM 1939 C CA . ILE B 1 116 ? -11.18 -11.578 -2.58 1 97.81 116 ILE B CA 1
ATOM 1940 C C . ILE B 1 116 ? -11.18 -10.344 -3.484 1 97.81 116 ILE B C 1
ATOM 1942 O O . ILE B 1 116 ? -11.562 -9.25 -3.059 1 97.81 116 ILE B O 1
ATOM 1946 N N . ASN B 1 117 ? -10.75 -10.516 -4.723 1 97 117 ASN B N 1
ATOM 1947 C CA . ASN B 1 117 ? -10.766 -9.414 -5.68 1 97 117 ASN B CA 1
ATOM 1948 C C . ASN B 1 117 ? -12.188 -8.891 -5.906 1 97 117 ASN B C 1
ATOM 1950 O O . ASN B 1 117 ? -12.406 -7.68 -5.945 1 97 117 ASN B O 1
ATOM 1954 N N . ARG B 1 118 ? -13.078 -9.844 -6.008 1 96.44 118 ARG B N 1
ATOM 1955 C CA . ARG B 1 118 ? -14.477 -9.469 -6.188 1 96.44 118 ARG B CA 1
ATOM 1956 C C . ARG B 1 118 ? -14.984 -8.664 -4.996 1 96.44 118 ARG B C 1
ATOM 1958 O O . ARG B 1 118 ? -15.641 -7.633 -5.168 1 96.44 118 ARG B O 1
ATOM 1965 N N . GLN B 1 119 ? -14.695 -9.078 -3.822 1 97.62 119 GLN B N 1
ATOM 1966 C CA . GLN B 1 119 ? -15.109 -8.383 -2.607 1 97.62 119 GLN B CA 1
ATOM 1967 C C . GLN B 1 119 ? -14.484 -6.992 -2.529 1 97.62 119 GLN B C 1
ATOM 1969 O O . GLN B 1 119 ? -15.148 -6.027 -2.15 1 97.62 119 GLN B O 1
ATOM 1974 N N . ALA B 1 120 ? -13.211 -6.918 -2.906 1 97.88 120 ALA B N 1
ATOM 1975 C CA . ALA B 1 120 ? -12.484 -5.648 -2.857 1 97.88 120 ALA B CA 1
ATOM 1976 C C . ALA B 1 120 ? -13.133 -4.617 -3.777 1 97.88 120 ALA B C 1
ATOM 1978 O O . ALA B 1 120 ? -13.156 -3.426 -3.463 1 97.88 120 ALA B O 1
ATOM 1979 N N . LEU B 1 121 ? -13.727 -5.051 -4.859 1 98.31 121 LEU B N 1
ATOM 1980 C CA . LEU B 1 121 ? -14.219 -4.145 -5.887 1 98.31 121 LEU B CA 1
ATOM 1981 C C . LEU B 1 121 ? -15.742 -4.059 -5.848 1 98.31 121 LEU B C 1
ATOM 1983 O O . LEU B 1 121 ? -16.344 -3.354 -6.656 1 98.31 121 LEU B O 1
ATOM 1987 N N . ALA B 1 122 ? -16.359 -4.746 -4.914 1 97.5 122 ALA B N 1
ATOM 1988 C CA . ALA B 1 122 ? -17.797 -4.938 -4.84 1 97.5 122 ALA B CA 1
ATOM 1989 C C . ALA B 1 122 ? -18.531 -3.596 -4.793 1 97.5 122 ALA B C 1
ATOM 1991 O O . ALA B 1 122 ? -19.641 -3.469 -5.301 1 97.5 122 ALA B O 1
ATOM 1992 N N . PRO B 1 123 ? -17.969 -2.506 -4.207 1 98 123 PRO B N 1
ATOM 1993 C CA . PRO B 1 123 ? -18.656 -1.221 -4.141 1 98 123 PRO B CA 1
ATOM 1994 C C . PRO B 1 123 ? -18.766 -0.531 -5.5 1 98 123 PRO B C 1
ATOM 1996 O O . PRO B 1 123 ? -19.453 0.478 -5.637 1 98 123 PRO B O 1
ATOM 1999 N N . LEU B 1 124 ? -18.156 -1.067 -6.508 1 98.5 124 LEU B N 1
ATOM 2000 C CA . LEU B 1 124 ? -18.078 -0.433 -7.82 1 98.5 124 LEU B CA 1
ATOM 2001 C C . LEU B 1 124 ? -18.812 -1.271 -8.867 1 98.5 124 LEU B C 1
ATOM 2003 O O . LEU B 1 124 ? -18.75 -2.502 -8.828 1 98.5 124 LEU B O 1
ATOM 2007 N N . SER B 1 125 ? -19.469 -0.584 -9.844 1 98.25 125 SER B N 1
ATOM 2008 C CA . SER B 1 125 ? -20 -1.286 -11.008 1 98.25 125 SER B CA 1
ATOM 2009 C C . SER B 1 125 ? -18.875 -1.853 -11.867 1 98.25 125 SER B C 1
ATOM 2011 O O . SER B 1 125 ? -17.703 -1.484 -11.703 1 98.25 125 SER B O 1
ATOM 2013 N N . LEU B 1 126 ? -19.203 -2.758 -12.781 1 96.81 126 LEU B N 1
ATOM 2014 C CA . LEU B 1 126 ? -18.219 -3.355 -13.664 1 96.81 126 LEU B CA 1
ATOM 2015 C C . LEU B 1 126 ? -17.5 -2.285 -14.484 1 96.81 126 LEU B C 1
ATOM 2017 O O . LEU B 1 126 ? -16.297 -2.359 -14.695 1 96.81 126 LEU B O 1
ATOM 2021 N N . GLN B 1 127 ? -18.234 -1.319 -14.859 1 97.94 127 GLN B N 1
ATOM 2022 C CA . GLN B 1 127 ? -17.656 -0.232 -15.641 1 97.94 127 GLN B CA 1
ATOM 2023 C C . GLN B 1 127 ? -16.703 0.609 -14.781 1 97.94 127 GLN B C 1
ATOM 2025 O O . GLN B 1 127 ? -15.633 1.007 -15.234 1 97.94 127 GLN B O 1
ATOM 2030 N N . GLU B 1 128 ? -17.094 0.858 -13.555 1 98.44 128 GLU B N 1
ATOM 2031 C CA . GLU B 1 128 ? -16.266 1.619 -12.625 1 98.44 128 GLU B CA 1
ATOM 2032 C C . GLU B 1 128 ? -14.992 0.86 -12.281 1 98.44 128 GLU B C 1
ATOM 2034 O O . GLU B 1 128 ? -13.922 1.464 -12.125 1 98.44 128 GLU B O 1
ATOM 2039 N N . GLN B 1 129 ? -15.094 -0.467 -12.219 1 98.25 129 GLN B N 1
ATOM 2040 C CA . GLN B 1 129 ? -13.93 -1.297 -11.953 1 98.25 129 GLN B CA 1
ATOM 2041 C C . GLN B 1 129 ? -12.914 -1.194 -13.086 1 98.25 129 GLN B C 1
ATOM 2043 O O . GLN B 1 129 ? -11.711 -1.059 -12.836 1 98.25 129 GLN B O 1
ATOM 2048 N N . GLU B 1 130 ? -13.406 -1.268 -14.242 1 97.44 130 GLU B N 1
ATOM 2049 C CA . GLU B 1 130 ? -12.531 -1.147 -15.406 1 97.44 130 GLU B CA 1
ATOM 2050 C C . GLU B 1 130 ? -11.867 0.227 -15.461 1 97.44 130 GLU B C 1
ATOM 2052 O O . GLU B 1 130 ? -10.68 0.34 -15.773 1 97.44 130 GLU B O 1
ATOM 2057 N N . THR B 1 131 ? -12.641 1.268 -15.148 1 98.25 131 THR B N 1
ATOM 2058 C CA . THR B 1 131 ? -12.109 2.625 -15.109 1 98.25 131 THR B CA 1
ATOM 2059 C C . THR B 1 131 ? -11.023 2.75 -14.047 1 98.25 131 THR B C 1
ATOM 2061 O O . THR B 1 131 ? -9.953 3.311 -14.305 1 98.25 131 THR B O 1
ATOM 2064 N N . LEU B 1 132 ? -11.297 2.193 -12.883 1 98.5 132 LEU B N 1
ATOM 2065 C CA . LEU B 1 132 ? -10.328 2.24 -11.789 1 98.5 132 LEU B CA 1
ATOM 2066 C C . LEU B 1 132 ? -9.031 1.554 -12.188 1 98.5 132 LEU B C 1
ATOM 2068 O O . LEU B 1 132 ? -7.945 2.129 -12.047 1 98.5 132 LEU B O 1
ATOM 2072 N N . ARG B 1 133 ? -9.117 0.331 -12.75 1 97.62 133 ARG B N 1
ATOM 2073 C CA . ARG B 1 133 ? -7.938 -0.422 -13.164 1 97.62 133 ARG B CA 1
ATOM 2074 C C . ARG B 1 133 ? -7.148 0.339 -14.227 1 97.62 133 ARG B C 1
ATOM 2076 O O . ARG B 1 133 ? -5.918 0.39 -14.172 1 97.62 133 ARG B O 1
ATOM 2083 N N . GLY B 1 134 ? -7.875 0.914 -15.148 1 97.69 134 GLY B N 1
ATOM 2084 C CA . GLY B 1 134 ? -7.227 1.677 -16.203 1 97.69 134 GLY B CA 1
ATOM 2085 C C . GLY B 1 134 ? -6.48 2.895 -15.688 1 97.69 134 GLY B C 1
ATOM 2086 O O . GLY B 1 134 ? -5.359 3.17 -16.109 1 97.69 134 GLY B O 1
ATOM 2087 N N . LEU B 1 135 ? -7.09 3.619 -14.781 1 98.38 135 LEU B N 1
ATOM 2088 C CA . LEU B 1 135 ? -6.469 4.816 -14.219 1 98.38 135 LEU B CA 1
ATOM 2089 C C . LEU B 1 135 ? -5.262 4.449 -13.367 1 98.38 135 LEU B C 1
ATOM 2091 O O . LEU B 1 135 ? -4.203 5.078 -13.484 1 98.38 135 LEU B O 1
ATOM 2095 N N . LEU B 1 136 ? -5.398 3.387 -12.523 1 98.25 136 LEU B N 1
ATOM 2096 C CA . LEU B 1 136 ? -4.293 2.953 -11.68 1 98.25 136 LEU B CA 1
ATOM 2097 C C . LEU B 1 136 ? -3.125 2.457 -12.531 1 98.25 136 LEU B C 1
ATOM 2099 O O . LEU B 1 136 ? -1.963 2.707 -12.195 1 98.25 136 LEU B O 1
ATOM 2103 N N . ALA B 1 137 ? -3.447 1.776 -13.641 1 96.19 137 ALA B N 1
ATOM 2104 C CA . ALA B 1 137 ? -2.412 1.253 -14.531 1 96.19 137 ALA B CA 1
ATOM 2105 C C . ALA B 1 137 ? -1.562 2.381 -15.102 1 96.19 137 ALA B C 1
ATOM 2107 O O . ALA B 1 137 ? -0.365 2.207 -15.344 1 96.19 137 ALA B O 1
ATOM 2108 N N . ARG B 1 138 ? -2.121 3.504 -15.266 1 96.75 138 ARG B N 1
ATOM 2109 C CA . ARG B 1 138 ? -1.406 4.645 -15.828 1 96.75 138 ARG B CA 1
ATOM 2110 C C . ARG B 1 138 ? -0.523 5.309 -14.773 1 96.75 138 ARG B C 1
ATOM 2112 O O . ARG B 1 138 ? 0.343 6.121 -15.109 1 96.75 138 ARG B O 1
ATOM 2119 N N . LEU B 1 139 ? -0.764 5.008 -13.469 1 96.25 139 LEU B N 1
ATOM 2120 C CA . LEU B 1 139 ? 0.029 5.594 -12.398 1 96.25 139 LEU B CA 1
ATOM 2121 C C . LEU B 1 139 ? 1.265 4.746 -12.109 1 96.25 139 LEU B C 1
ATOM 2123 O O . LEU B 1 139 ? 2.197 5.211 -11.445 1 96.25 139 LEU B O 1
ATOM 2127 N N . ILE B 1 140 ? 1.223 3.467 -12.484 1 91.5 140 ILE B N 1
ATOM 2128 C CA . ILE B 1 140 ? 2.25 2.498 -12.117 1 91.5 140 ILE B CA 1
ATOM 2129 C C . ILE B 1 140 ? 3.406 2.568 -13.109 1 91.5 140 ILE B C 1
ATOM 2131 O O . ILE B 1 140 ? 3.195 2.783 -14.305 1 91.5 140 ILE B O 1
#

Secondary structure (DSSP, 8-state):
--------GGG-HHHHHHHHHHHHHHHHHHH--S---HHHHHHHHHHHHH-SEEHHHHHHHTT--HHHHHHHHHHHHHTT-EEEEE-SS-TTSEEEEE-HHHHHHHHHHHHHHHHHHHHHHTTS-HHHHHHHHHHHHHH-/--------GGG-HHHHHHHHHHHHHHHHHHH--S---HHHHHHHHHHHHH-SEEHHHHHHHTT--HHHHHHHHHHHHHTT-EEEEE-SS-TTSEEEEE-HHHHHHHHHHHHHHHHHHHHHHTTS-HHHHHHHHHHHHHH-

Nearest PDB structures (foldseek):
  2nnn-assembly3_F  TM=9.938E-01  e=6.908E-22  Pseudomonas aeruginosa
  2nnn-assembly4_G  TM=9.805E-01  e=1.366E-20  Pseudomonas aeruginosa
  6pcp-assembly2_C  TM=9.530E-01  e=2.456E-11  Bordetella pertussis
  4fht-assembly1_A  TM=9.444E-01  e=2.519E-10  Streptomyces coelicolor A3(2)
  4zzl-assembly1_B  TM=9.136E-01  e=1.374E-08  Pseudomonas aeruginosa

pLDDT: mean 95.06, std 8.87, range [38.75, 98.69]

Organism: Pseudomonas aeruginosa (strain ATCC 15692 / DSM 22644 / CIP 104116 / JCM 14847 / LMG 12228 / 1C / PRS 101 / PAO1) (NCBI:txid208964)

Foldseek 3Di:
DPPPPDDDLVPDPVNVVVVLVVVLQVLCCVQQPPRDGPLLLLLLVVLVVPPWDFLCVSCVVSVHHPVGSVVSLVVCVVVVQKDWDADPVHRVTIIIHGDPNNVVSNVVRVVSVVVSVCVSCVVDDPVVVVVVVVVVVVVD/DPPPPDDDLVPDPVNVVVVLVVVLQVLCCVQQPPRDGPLLLLLLVVLVVPPWDFLCVSCVVSVHHPVGSVVSLVVCVVVVQKDWDADPVHRVTIIIHGDPNNVVSNVVRVVSVVVSVCVSCVVDDPVRVVVVVVVVVVVD

Solvent-accessible surface area (backbone atoms only — not comparable to full-atom values): 15495 Å² total; per-residue (Å²): 127,85,78,72,74,76,88,49,68,90,74,34,58,68,55,49,43,50,45,34,41,49,48,43,51,52,46,40,66,72,46,46,80,74,83,62,50,74,67,48,45,45,49,50,52,48,28,68,74,67,37,69,34,40,57,67,57,48,12,60,77,61,76,32,53,70,72,54,33,51,53,43,50,52,54,36,41,76,72,46,30,36,44,75,43,68,26,89,88,40,73,90,38,56,24,37,26,63,22,77,57,24,47,52,51,49,62,68,31,47,64,36,49,51,49,37,49,47,61,56,46,58,83,44,54,74,69,52,48,53,50,47,52,53,56,48,56,59,56,85,126,83,78,72,73,77,89,50,67,88,74,34,60,68,55,49,43,50,44,36,42,49,48,44,52,52,47,40,66,72,45,46,81,75,83,62,49,73,67,49,44,46,49,51,52,48,29,70,73,68,37,69,34,41,59,68,56,50,13,60,77,62,76,33,54,71,70,56,32,51,52,43,49,50,55,36,41,76,72,47,29,37,43,76,43,69,26,90,89,41,74,87,39,56,23,37,26,62,22,77,57,22,48,52,50,48,63,70,33,46,64,36,49,52,49,39,48,48,60,56,46,57,81,44,53,74,67,51,47,53,50,47,52,54,55,49,57,60,53,86

Radius of gyration: 21.58 Å; Cα contacts (8 Å, |Δi|>4): 355; chains: 2; bounding box: 46×66×54 Å

InterPro domains:
  IPR000835 MarR-type HTH domain [PF01047] (36-93)
  IPR000835 MarR-type HTH domain [PR00598] (70-85)
  IPR000835 MarR-type HTH domain [PR00598] (89-105)
  IPR000835 MarR-type HTH domain [PR00598] (119-139)
  IPR000835 MarR-type HTH domain [PS50995] (10-140)
  IPR000835 MarR-type HTH domain [SM00347] (29-129)
  IPR036388 Winged helix-like DNA-binding domain superfamily [G3DSA:1.10.10.10] (1-140)
  IPR036390 Winged helix DNA-binding domain superfamily [SSF46785] (2-139)
  IPR039422 Transcription regulators MarR/SlyA-like [PTHR33164] (14-139)